Protein AF-A0A383BYX3-F1 (afdb_monomer_lite)

Organism: NCBI:txid408172

Secondary structure (DSSP, 8-state):
-------HHHHHHHHHHT-TTS-HHHHHHHHHHHTT--EE-TT-IIIIIHHHHHSTT-PPPEE----TT-----HHHHHHGGG---------HHHHHHHHHHHHHHHTSPPPPGGGSTT--SS-GGGS-GGGGGGGGGSHHHHTSS----SSPTT-HHHHHHHHHHHHHHHHHHHHHHHHHHHHHHHHHHHHHHHHHHHHHHHHH-HHHHHHHHHHHHHHTT----SSHHHHHHHHHHH----

Sequence (243 aa):
AAKGKTPFKDILRTEVDQLTDISETARNEFTHIIDKQPMAYNDVTAIFRSVEKKTPGNGGLFSIFVSDLCKGCGECVQVCGDHDALRMEQETPELNAELTTAQVFSRLLPDTNQKFLGLYNDDTPEASREAALRNHLMVRRNYEALVSGDGACAGCGEKSVLRAVASTTEAYMRPIYHKKAARLREKATELEKDGVAKLEALKGRNEDEYNWYRRGVAHVVMGLGGEDNEDTTARLESHGDIS

InterPro domains:
  IPR017896 4Fe-4S ferredoxin-type, iron-sulphur binding domain [PS51379] (60-91)
  IPR017900 4Fe-4S ferredoxin, iron-sulphur binding, conserved site [PS00198] (70-81)

pLDDT: mean 92.12, std 7.2, range [36.94, 97.94]

Radius of gyration: 28.5 Å; chains: 1; bounding box: 62×44×78 Å

Structure (mmCIF, N/CA/C/O backbone):
data_AF-A0A383BYX3-F1
#
_entry.id   AF-A0A383BYX3-F1
#
loop_
_atom_site.group_PDB
_atom_site.id
_atom_site.type_symbol
_atom_site.label_atom_id
_atom_site.label_alt_id
_atom_site.label_comp_id
_atom_site.label_asym_id
_atom_site.label_entity_id
_atom_site.label_seq_id
_atom_site.pdbx_PDB_ins_code
_atom_site.Cartn_x
_atom_site.Cartn_y
_atom_site.Cartn_z
_atom_site.occupancy
_atom_site.B_iso_or_equiv
_atom_site.auth_seq_id
_atom_site.auth_comp_id
_atom_site.auth_asym_id
_atom_site.auth_atom_id
_atom_site.pdbx_PDB_model_num
ATOM 1 N N . ALA A 1 1 ? -15.202 -24.548 25.727 1.00 36.94 1 ALA A N 1
ATOM 2 C CA . ALA A 1 1 ? -14.653 -23.667 26.775 1.00 36.94 1 ALA A CA 1
ATOM 3 C C . ALA A 1 1 ? -14.705 -22.235 26.269 1.00 36.94 1 ALA A C 1
ATOM 5 O O . ALA A 1 1 ? -14.047 -21.937 25.276 1.00 36.94 1 ALA A O 1
ATOM 6 N N . ALA A 1 2 ? -15.529 -21.387 26.884 1.00 38.69 2 ALA A N 1
ATOM 7 C CA . ALA A 1 2 ? -15.517 -19.950 26.640 1.00 38.69 2 ALA A CA 1
ATOM 8 C C . ALA A 1 2 ? -14.177 -19.401 27.155 1.00 38.69 2 ALA A C 1
ATOM 10 O O . ALA A 1 2 ? -14.034 -19.100 28.334 1.00 38.69 2 ALA A O 1
ATOM 11 N N . LYS A 1 3 ? -13.148 -19.399 26.299 1.00 54.38 3 LYS A N 1
ATOM 12 C CA . LYS A 1 3 ? -11.878 -18.734 26.599 1.00 54.38 3 LYS A CA 1
ATOM 13 C C . LYS A 1 3 ? -12.197 -17.244 26.717 1.00 54.38 3 LYS A C 1
ATOM 15 O O . LYS A 1 3 ? -12.773 -16.693 25.781 1.00 54.38 3 LYS A O 1
ATOM 20 N N . GLY A 1 4 ? -11.912 -16.641 27.871 1.00 58.62 4 GLY A N 1
ATOM 21 C CA . GLY A 1 4 ? -12.179 -15.225 28.121 1.00 58.62 4 GLY A CA 1
ATOM 22 C C . GLY A 1 4 ? -11.648 -14.367 26.972 1.00 58.62 4 GLY A C 1
ATOM 23 O O . GLY A 1 4 ? -10.534 -14.586 26.497 1.00 58.62 4 GLY A O 1
ATOM 24 N N . LYS A 1 5 ? -12.473 -13.437 26.481 1.00 75.69 5 LYS A N 1
ATOM 25 C CA . LYS A 1 5 ? -12.098 -12.493 25.423 1.00 75.69 5 LYS A CA 1
ATOM 26 C C . LYS A 1 5 ? -11.217 -11.386 26.019 1.00 75.69 5 LYS A C 1
ATOM 28 O O . LYS A 1 5 ? -11.654 -10.245 26.097 1.00 75.69 5 LYS A O 1
ATOM 33 N N . THR A 1 6 ? -10.016 -11.721 26.490 1.00 89.44 6 THR A N 1
ATOM 34 C CA . THR A 1 6 ? -9.072 -10.716 26.999 1.00 89.44 6 THR A CA 1
ATOM 35 C C . THR A 1 6 ? -8.714 -9.748 25.866 1.00 89.44 6 THR A C 1
ATOM 37 O O . THR A 1 6 ? -8.324 -10.205 24.792 1.00 89.44 6 THR A O 1
ATOM 40 N N . PRO A 1 7 ? -8.864 -8.428 26.036 1.00 91.31 7 PRO A N 1
ATOM 41 C CA . PRO A 1 7 ? -8.386 -7.457 25.058 1.00 91.31 7 PRO A CA 1
ATOM 42 C C . PRO A 1 7 ? -6.883 -7.611 24.794 1.00 91.31 7 PRO A C 1
ATOM 44 O O . PRO A 1 7 ? -6.098 -7.809 25.719 1.00 91.31 7 PRO A O 1
ATOM 47 N N . PHE A 1 8 ? -6.455 -7.479 23.534 1.00 92.38 8 PHE A N 1
ATOM 48 C CA . PHE A 1 8 ? -5.037 -7.637 23.183 1.00 92.38 8 PHE A CA 1
ATOM 49 C C . PHE A 1 8 ? -4.134 -6.635 23.918 1.00 92.38 8 PHE A C 1
ATOM 51 O O . PHE A 1 8 ? -3.026 -6.983 24.311 1.00 92.38 8 PHE A O 1
ATOM 58 N N . LYS A 1 9 ? -4.626 -5.415 24.167 1.00 93.75 9 LYS A N 1
ATOM 59 C CA . LYS A 1 9 ? -3.900 -4.390 24.928 1.00 93.75 9 LYS A CA 1
ATOM 60 C C . LYS A 1 9 ? -3.507 -4.838 26.342 1.00 93.75 9 LYS A C 1
ATOM 62 O O . LYS A 1 9 ? -2.426 -4.487 26.797 1.00 93.75 9 LYS A O 1
ATOM 67 N N . ASP A 1 10 ? -4.328 -5.660 26.997 1.00 94.19 10 ASP A N 1
ATOM 68 C CA . ASP A 1 10 ? -4.059 -6.143 28.357 1.00 94.19 10 ASP A CA 1
ATOM 69 C C . ASP A 1 10 ? -3.010 -7.264 28.346 1.00 94.19 10 ASP A C 1
ATOM 71 O O . ASP A 1 10 ? -2.145 -7.334 29.222 1.00 94.19 10 ASP A O 1
ATOM 75 N N . ILE A 1 11 ? -3.044 -8.104 27.304 1.00 93.62 11 ILE A N 1
ATOM 76 C CA . ILE A 1 11 ? -1.998 -9.100 27.041 1.00 93.62 11 ILE A CA 1
ATOM 77 C C . ILE A 1 11 ? -0.672 -8.374 26.802 1.00 93.62 11 ILE A C 1
ATOM 79 O O . ILE A 1 11 ? 0.317 -8.663 27.466 1.00 93.62 11 ILE A O 1
ATOM 83 N N . LEU A 1 12 ? -0.665 -7.379 25.908 1.00 94.69 12 LEU A N 1
ATOM 84 C CA . LEU A 1 12 ? 0.538 -6.624 25.574 1.00 94.69 12 LEU A CA 1
ATOM 85 C C . LEU A 1 12 ? 1.105 -5.876 26.785 1.00 94.69 12 LEU A C 1
ATOM 87 O O . LEU A 1 12 ? 2.314 -5.897 26.976 1.00 94.69 12 LEU A O 1
ATOM 91 N N . ARG A 1 13 ? 0.258 -5.256 27.616 1.00 95.88 13 ARG A N 1
ATOM 92 C CA . ARG A 1 13 ? 0.695 -4.584 28.850 1.00 95.88 13 ARG A CA 1
ATOM 93 C C . ARG A 1 13 ? 1.439 -5.548 29.776 1.00 95.88 13 ARG A C 1
ATOM 95 O O . ARG A 1 13 ? 2.536 -5.227 30.212 1.00 95.88 13 ARG A O 1
ATOM 102 N N . THR A 1 14 ? 0.898 -6.751 29.977 1.00 95.81 14 THR A N 1
ATOM 103 C CA . THR A 1 14 ? 1.530 -7.793 30.808 1.00 95.81 14 THR A CA 1
ATOM 104 C C . THR A 1 14 ? 2.922 -8.185 30.302 1.00 95.81 14 THR A C 1
ATOM 106 O O . THR A 1 14 ? 3.826 -8.417 31.102 1.00 95.81 14 THR A O 1
ATOM 109 N N . GLU A 1 15 ? 3.111 -8.267 28.984 1.00 95.94 15 GLU A N 1
ATOM 110 C CA . GLU A 1 15 ? 4.417 -8.573 28.383 1.00 95.94 15 GLU A CA 1
ATOM 111 C C . GLU A 1 15 ? 5.376 -7.378 28.456 1.00 95.94 15 GLU A C 1
ATOM 113 O O . GLU A 1 15 ? 6.557 -7.536 28.757 1.00 95.94 15 GLU A O 1
ATOM 118 N N . VAL A 1 16 ? 4.874 -6.163 28.221 1.00 96.62 16 VAL A N 1
ATOM 119 C CA . VAL A 1 16 ? 5.670 -4.932 28.290 1.00 96.62 16 VAL A CA 1
ATOM 120 C C . VAL A 1 16 ? 6.191 -4.703 29.706 1.00 96.62 16 VAL A C 1
ATOM 122 O O . VAL A 1 16 ? 7.365 -4.376 29.858 1.00 96.62 16 VAL A O 1
ATOM 125 N N . ASP A 1 17 ? 5.378 -4.932 30.736 1.00 95.88 17 ASP A N 1
ATOM 126 C CA . ASP A 1 17 ? 5.765 -4.748 32.142 1.00 95.88 17 ASP A CA 1
ATOM 127 C C . ASP A 1 17 ? 6.935 -5.645 32.576 1.00 95.88 17 ASP A C 1
ATOM 129 O O . ASP A 1 17 ? 7.672 -5.299 33.499 1.00 95.88 17 ASP A O 1
ATOM 133 N N . GLN A 1 18 ? 7.162 -6.763 31.878 1.00 96.75 18 GLN A N 1
ATOM 134 C CA . GLN A 1 18 ? 8.301 -7.654 32.119 1.00 96.75 18 GLN A CA 1
ATOM 135 C C . GLN A 1 18 ? 9.624 -7.106 31.553 1.00 96.75 18 GLN A C 1
ATOM 137 O O . GLN A 1 18 ? 10.692 -7.610 31.903 1.00 96.75 18 GLN A O 1
ATOM 142 N N . LEU A 1 19 ? 9.592 -6.072 30.703 1.00 96.62 19 LEU A N 1
ATOM 143 C CA . LEU A 1 19 ? 10.780 -5.458 30.100 1.00 96.62 19 LEU A CA 1
ATOM 144 C C . LEU A 1 19 ? 11.457 -4.495 31.088 1.00 96.62 19 LEU A C 1
ATOM 146 O O . LEU A 1 19 ? 11.370 -3.270 30.955 1.00 96.62 19 LEU A O 1
ATOM 150 N N . THR A 1 20 ? 12.137 -5.053 32.092 1.00 94.75 20 THR A N 1
ATOM 151 C CA . THR A 1 20 ? 12.784 -4.297 33.180 1.00 94.75 20 THR A CA 1
ATOM 152 C C . THR A 1 20 ? 13.950 -3.419 32.727 1.00 94.75 20 THR A C 1
ATOM 154 O O . THR A 1 20 ? 14.281 -2.460 33.417 1.00 94.75 20 THR A O 1
ATOM 157 N N . ASP A 1 21 ? 14.538 -3.707 31.564 1.00 97.19 21 ASP A N 1
ATOM 158 C CA . ASP A 1 21 ? 15.643 -2.927 30.985 1.00 97.19 21 ASP A CA 1
ATOM 159 C C . ASP A 1 21 ? 15.178 -1.605 30.342 1.00 97.19 21 ASP A C 1
ATOM 161 O O . ASP A 1 21 ? 15.993 -0.753 29.988 1.00 97.19 21 ASP A O 1
ATOM 165 N N . ILE A 1 22 ? 13.864 -1.416 30.187 1.00 96.69 22 ILE A N 1
ATOM 166 C CA . ILE A 1 22 ? 13.242 -0.185 29.686 1.00 96.69 22 ILE A CA 1
ATOM 167 C C . ILE A 1 22 ? 12.735 0.628 30.885 1.00 96.69 22 ILE A C 1
ATOM 169 O O . ILE A 1 22 ? 12.299 0.066 31.889 1.00 96.69 22 ILE A O 1
ATOM 173 N N . SER A 1 23 ? 12.775 1.961 30.817 1.00 97.50 23 SER A N 1
ATOM 174 C CA . SER A 1 23 ? 12.236 2.789 31.902 1.00 97.50 23 SER A CA 1
ATOM 175 C C . SER A 1 23 ? 10.721 2.612 32.042 1.00 97.50 23 SER A C 1
ATOM 177 O O . SER A 1 23 ? 9.999 2.436 31.059 1.00 97.50 23 SER A O 1
ATOM 179 N N . GLU A 1 24 ? 10.220 2.700 33.274 1.00 97.00 24 GLU A N 1
ATOM 180 C CA . GLU A 1 24 ? 8.780 2.631 33.547 1.00 97.00 24 GLU A CA 1
ATOM 181 C C . GLU A 1 24 ? 8.006 3.715 32.787 1.00 97.00 24 GLU A C 1
ATOM 183 O O . GLU A 1 24 ? 6.974 3.429 32.185 1.00 97.00 24 GLU A O 1
ATOM 188 N N . THR A 1 25 ? 8.553 4.931 32.716 1.00 97.62 25 THR A N 1
ATOM 189 C CA . THR A 1 25 ? 7.978 6.031 31.934 1.00 97.62 25 THR A CA 1
ATOM 190 C C . THR A 1 25 ? 7.776 5.647 30.468 1.00 97.62 25 THR A C 1
ATOM 192 O O . THR A 1 25 ? 6.672 5.804 29.957 1.00 97.62 25 THR A O 1
ATOM 195 N N . ALA A 1 26 ? 8.790 5.082 29.803 1.00 97.19 26 ALA A N 1
ATOM 196 C CA . ALA A 1 26 ? 8.686 4.711 28.390 1.00 97.19 26 ALA A CA 1
ATOM 197 C C . ALA A 1 26 ? 7.674 3.575 28.159 1.00 97.19 26 ALA A C 1
ATOM 199 O O . ALA A 1 26 ? 6.918 3.601 27.186 1.00 97.19 26 ALA A O 1
ATOM 200 N N . ARG A 1 27 ? 7.610 2.592 29.070 1.00 97.38 27 ARG A N 1
ATOM 201 C CA . ARG A 1 27 ? 6.586 1.533 29.024 1.00 97.38 27 ARG A CA 1
ATOM 202 C C . ARG A 1 27 ? 5.171 2.099 29.176 1.00 97.38 27 ARG A C 1
ATOM 204 O O . ARG A 1 27 ? 4.263 1.703 28.440 1.00 97.38 27 ARG A O 1
ATOM 211 N N . ASN A 1 28 ? 4.989 3.049 30.089 1.00 96.62 28 ASN A N 1
ATOM 212 C CA . ASN A 1 28 ? 3.706 3.706 30.327 1.00 96.62 28 ASN A CA 1
ATOM 213 C C . ASN A 1 28 ? 3.279 4.565 29.128 1.00 96.62 28 ASN A C 1
ATOM 215 O O . ASN A 1 28 ? 2.131 4.489 28.696 1.00 96.62 28 ASN A O 1
ATOM 219 N N . GLU A 1 29 ? 4.199 5.324 28.532 1.00 95.69 29 GLU A N 1
ATOM 220 C CA . GLU A 1 29 ? 3.940 6.097 27.310 1.00 95.69 29 GLU A CA 1
ATOM 221 C C . GLU A 1 29 ? 3.540 5.191 26.138 1.00 95.69 29 GLU A C 1
ATOM 223 O O . GLU A 1 29 ? 2.551 5.457 25.451 1.00 95.69 29 GLU A O 1
ATOM 228 N N . PHE A 1 30 ? 4.258 4.082 25.939 1.00 95.25 30 PHE A N 1
ATOM 229 C CA . PHE A 1 30 ? 3.931 3.107 24.901 1.00 95.25 30 PHE A CA 1
ATOM 230 C C . PHE A 1 30 ? 2.539 2.502 25.111 1.00 95.25 30 PHE A C 1
ATOM 232 O O . PHE A 1 30 ? 1.706 2.525 24.204 1.00 95.25 30 PHE A O 1
ATOM 239 N N . THR A 1 31 ? 2.252 1.995 26.312 1.00 96.12 31 THR A N 1
ATOM 240 C CA . THR A 1 31 ? 0.952 1.373 26.603 1.00 96.12 31 THR A CA 1
ATOM 241 C C . THR A 1 31 ? -0.204 2.374 26.537 1.00 96.12 31 THR A C 1
ATOM 243 O O . THR A 1 31 ? -1.289 1.999 26.095 1.00 96.12 31 THR A O 1
ATOM 246 N N . HIS A 1 32 ? 0.030 3.653 26.845 1.00 95.44 32 HIS A N 1
ATOM 247 C CA . HIS A 1 32 ? -0.957 4.718 26.653 1.00 95.44 32 HIS A CA 1
ATOM 248 C C . HIS A 1 32 ? -1.323 4.936 25.173 1.00 95.44 32 HIS A C 1
ATOM 250 O O . HIS A 1 32 ? -2.482 5.197 24.848 1.00 95.44 32 HIS A O 1
ATOM 256 N N . ILE A 1 33 ? -0.366 4.800 24.247 1.00 94.94 33 ILE A N 1
ATOM 257 C CA . ILE A 1 33 ? -0.651 4.844 22.801 1.00 94.94 33 ILE A CA 1
ATOM 258 C C . ILE A 1 33 ? -1.428 3.595 22.367 1.00 94.94 33 ILE A C 1
ATOM 260 O O . ILE A 1 33 ? -2.358 3.697 21.562 1.00 94.94 33 ILE A O 1
ATOM 264 N N . ILE A 1 34 ? -1.066 2.427 22.905 1.00 95.50 34 ILE A N 1
ATOM 265 C CA . ILE A 1 34 ? -1.737 1.147 22.635 1.00 95.50 34 ILE A CA 1
ATOM 266 C C . ILE A 1 34 ? -3.204 1.171 23.072 1.00 95.50 34 ILE A C 1
ATOM 268 O O . ILE A 1 34 ? -4.050 0.627 22.362 1.00 95.50 34 ILE A O 1
ATOM 272 N N . ASP A 1 35 ? -3.527 1.826 24.189 1.00 94.88 35 ASP A N 1
ATOM 273 C CA . ASP A 1 35 ? -4.904 1.947 24.683 1.00 94.88 35 ASP A CA 1
ATOM 274 C C . ASP A 1 35 ? -5.854 2.616 23.680 1.00 94.88 35 ASP A C 1
ATOM 276 O O . ASP A 1 35 ? -7.054 2.339 23.707 1.00 94.88 35 ASP A O 1
ATOM 280 N N . LYS A 1 36 ? -5.315 3.447 22.779 1.00 94.81 36 LYS A N 1
ATOM 281 C CA . LYS A 1 36 ? -6.066 4.175 21.746 1.00 94.81 36 LYS A CA 1
ATOM 282 C C . LYS A 1 36 ? -6.244 3.382 20.447 1.00 94.81 36 LYS A C 1
ATOM 284 O O . LYS A 1 36 ? -6.929 3.845 19.541 1.00 94.81 36 LYS A O 1
ATOM 289 N N . GLN A 1 37 ? -5.622 2.208 20.308 1.00 95.12 37 GLN A N 1
ATOM 290 C CA . GLN A 1 37 ? -5.658 1.451 19.055 1.00 95.12 37 GLN A CA 1
ATOM 291 C C . GLN A 1 37 ? -6.893 0.531 18.982 1.00 95.12 37 GLN A C 1
ATOM 293 O O . GLN A 1 37 ? -7.088 -0.301 19.874 1.00 95.12 37 GLN A O 1
ATOM 298 N N . PRO A 1 38 ? -7.690 0.578 17.895 1.00 93.31 38 PRO A N 1
ATOM 299 C CA . PRO A 1 38 ? -8.886 -0.250 17.729 1.00 93.31 38 PRO A CA 1
ATOM 300 C C . PRO A 1 38 ? -8.533 -1.673 17.258 1.00 93.31 38 PRO A C 1
ATOM 302 O O . PRO A 1 38 ? -8.868 -2.078 16.147 1.00 93.31 38 PRO A O 1
ATOM 305 N N . MET A 1 39 ? -7.812 -2.435 18.088 1.00 93.00 39 MET A N 1
ATOM 306 C CA . MET A 1 39 ? -7.288 -3.760 17.733 1.00 93.00 39 MET A CA 1
ATOM 307 C C . MET A 1 39 ? -8.268 -4.891 18.062 1.00 93.00 39 MET A C 1
ATOM 309 O O . MET A 1 39 ? -8.624 -5.121 19.219 1.00 93.00 39 MET A O 1
ATOM 313 N N . ALA A 1 40 ? -8.620 -5.676 17.048 1.00 91.81 40 ALA A N 1
ATOM 314 C CA . ALA A 1 40 ? -9.450 -6.867 17.153 1.00 91.81 40 ALA A CA 1
ATOM 315 C C . ALA A 1 40 ? -8.689 -8.122 16.699 1.00 91.81 40 ALA A C 1
ATOM 317 O O . ALA A 1 40 ? -7.963 -8.117 15.708 1.00 91.81 40 ALA A O 1
ATOM 318 N N . TYR A 1 41 ? -8.890 -9.233 17.410 1.00 91.38 41 TYR A N 1
ATOM 319 C CA . TYR A 1 41 ? -8.308 -10.534 17.047 1.00 91.38 41 TYR A CA 1
ATOM 320 C C . TYR A 1 41 ? -9.283 -11.707 17.259 1.00 91.38 41 TYR A C 1
ATOM 322 O O . TYR A 1 41 ? -9.293 -12.674 16.500 1.00 91.38 41 TYR A O 1
ATOM 330 N N . ASN A 1 42 ? -10.173 -11.611 18.251 1.00 84.00 42 ASN A N 1
ATOM 331 C CA . ASN A 1 42 ? -11.082 -12.702 18.618 1.00 84.00 42 ASN A CA 1
ATOM 332 C C . ASN A 1 42 ? -12.114 -13.052 17.532 1.00 84.00 42 ASN A C 1
ATOM 334 O O . ASN A 1 42 ? -12.396 -14.238 17.313 1.00 84.00 42 ASN A O 1
ATOM 338 N N . ASP A 1 43 ? -12.647 -12.038 16.846 1.00 84.00 43 ASP A N 1
ATOM 339 C CA . ASP A 1 43 ? -13.749 -12.170 15.884 1.00 84.00 43 ASP A CA 1
ATOM 340 C C . ASP A 1 43 ? -13.285 -11.999 14.417 1.00 84.00 43 ASP A C 1
ATOM 342 O O . ASP A 1 43 ? -14.089 -11.829 13.507 1.00 84.00 43 ASP A O 1
ATOM 346 N N . VAL A 1 44 ? -11.976 -12.148 14.159 1.00 88.50 44 VAL A N 1
ATOM 347 C CA . VAL A 1 44 ? -11.377 -12.090 12.811 1.00 88.50 44 VAL A CA 1
ATOM 348 C C . VAL A 1 44 ? -10.777 -13.430 12.395 1.00 88.50 44 VAL A C 1
ATOM 350 O O . VAL A 1 44 ? -9.583 -13.705 12.521 1.00 88.50 44 VAL A O 1
ATOM 353 N N . THR A 1 45 ? -11.637 -14.309 11.878 1.00 90.19 45 THR A N 1
ATOM 354 C CA . THR A 1 45 ? -11.287 -15.717 11.626 1.00 90.19 45 THR A CA 1
ATOM 355 C C . THR A 1 45 ? -10.117 -15.892 10.655 1.00 90.19 45 THR A C 1
ATOM 357 O O . THR A 1 45 ? -9.194 -16.648 10.952 1.00 90.19 45 THR A O 1
ATOM 360 N N . ALA A 1 46 ? -10.125 -15.183 9.523 1.00 89.38 46 ALA A N 1
ATOM 361 C CA . ALA A 1 46 ? -9.092 -15.316 8.493 1.00 89.38 46 ALA A CA 1
ATOM 362 C C . ALA A 1 46 ? -7.737 -14.703 8.891 1.00 89.38 46 ALA A C 1
ATOM 364 O O . ALA A 1 46 ? -6.712 -15.120 8.363 1.00 89.38 46 ALA A O 1
ATOM 365 N N . ILE A 1 47 ? -7.737 -13.742 9.819 1.00 93.06 47 ILE A N 1
ATOM 366 C CA . ILE A 1 47 ? -6.541 -12.998 10.231 1.00 93.06 47 ILE A CA 1
ATOM 367 C C . ILE A 1 47 ? -5.894 -13.648 11.456 1.00 93.06 47 ILE A C 1
ATOM 369 O O . ILE A 1 47 ? -4.689 -13.880 11.468 1.00 93.06 47 ILE A O 1
ATOM 373 N N . PHE A 1 48 ? -6.691 -14.002 12.468 1.00 94.06 48 PHE A N 1
ATOM 374 C CA . PHE A 1 48 ? -6.192 -14.596 13.706 1.00 94.06 48 PHE A CA 1
ATOM 375 C C . PHE A 1 48 ? -6.582 -16.070 13.832 1.00 94.06 48 PHE A C 1
ATOM 377 O O . PHE A 1 48 ? -5.736 -16.946 13.694 1.00 94.06 48 PHE A O 1
ATOM 384 N N . ARG A 1 49 ? -7.869 -16.377 14.061 1.00 90.06 49 ARG A N 1
ATOM 385 C CA . ARG A 1 49 ? -8.315 -17.694 14.568 1.00 90.06 49 ARG A CA 1
ATOM 386 C C . ARG A 1 49 ? -7.859 -18.880 13.712 1.00 90.06 49 ARG A C 1
ATOM 388 O O . ARG A 1 49 ? -7.404 -19.886 14.251 1.00 90.06 49 ARG A O 1
ATOM 395 N N . SER A 1 50 ? -8.012 -18.798 12.392 1.00 90.56 50 SER A N 1
ATOM 396 C CA . SER A 1 50 ? -7.628 -19.877 11.477 1.00 90.56 50 SER A CA 1
ATOM 397 C C . SER A 1 50 ? -6.119 -19.986 11.296 1.00 90.56 50 SER A C 1
ATOM 399 O O . SER A 1 50 ? -5.628 -21.098 11.110 1.00 90.56 50 SER A O 1
ATOM 401 N N . VAL A 1 51 ? -5.402 -18.862 11.342 1.00 91.88 51 VAL A N 1
ATOM 402 C CA . VAL A 1 51 ? -3.941 -18.824 11.206 1.00 91.88 51 VAL A CA 1
ATOM 403 C C . VAL A 1 51 ? -3.301 -19.383 12.470 1.00 91.88 51 VAL A C 1
ATOM 405 O O . VAL A 1 51 ? -2.568 -20.361 12.392 1.00 91.88 51 VAL A O 1
ATOM 408 N N . GLU A 1 52 ? -3.692 -18.862 13.630 1.00 91.69 52 GLU A N 1
ATOM 409 C CA . GLU A 1 52 ? -3.189 -19.257 14.945 1.00 91.69 52 GLU A CA 1
ATOM 410 C C . GLU A 1 52 ? -3.454 -20.738 15.252 1.00 91.69 52 GLU A C 1
ATOM 412 O O . GLU A 1 52 ? -2.606 -21.434 15.801 1.00 91.69 52 GLU A O 1
ATOM 417 N N . LYS A 1 53 ? -4.615 -21.268 14.836 1.00 91.50 53 LYS A N 1
ATOM 418 C CA . LYS A 1 53 ? -4.931 -22.698 14.985 1.00 91.50 53 LYS A CA 1
ATOM 419 C C . LYS A 1 53 ? -4.012 -23.599 14.152 1.00 91.50 53 LYS A C 1
ATOM 421 O O . LYS A 1 53 ? -3.761 -24.730 14.557 1.00 91.50 53 LYS A O 1
ATOM 426 N N . LYS A 1 54 ? -3.587 -23.149 12.967 1.00 92.50 54 LYS A N 1
ATOM 427 C CA . LYS A 1 54 ? -2.714 -23.923 12.068 1.00 92.50 54 LYS A CA 1
ATOM 428 C C . LYS A 1 54 ? -1.247 -23.783 12.459 1.00 92.50 54 LYS A C 1
ATOM 430 O O . LYS A 1 54 ? -0.533 -24.779 12.487 1.00 92.50 54 LYS A O 1
ATOM 435 N N . THR A 1 55 ? -0.835 -22.560 12.768 1.00 93.88 55 THR A N 1
ATOM 436 C CA . THR A 1 55 ? 0.531 -22.200 13.124 1.00 93.88 55 THR A CA 1
ATOM 437 C C . THR A 1 55 ? 0.467 -21.229 14.304 1.00 93.88 55 THR A C 1
ATOM 439 O O . THR A 1 55 ? 0.221 -20.041 14.093 1.00 93.88 55 THR A O 1
ATOM 442 N N . PRO A 1 56 ? 0.653 -21.709 15.543 1.00 94.06 56 PRO A N 1
ATOM 443 C CA . PRO A 1 56 ? 0.670 -20.842 16.718 1.00 94.06 56 PRO A CA 1
ATOM 444 C C . PRO A 1 56 ? 1.711 -19.714 16.604 1.00 94.06 56 PRO A C 1
ATOM 446 O O . PRO A 1 56 ? 2.759 -19.886 15.974 1.00 94.06 56 PRO A O 1
ATOM 449 N N . GLY A 1 57 ? 1.410 -18.551 17.180 1.00 91.00 57 GLY A N 1
ATOM 450 C CA . GLY A 1 57 ? 2.237 -17.342 17.124 1.00 91.00 57 GLY A CA 1
ATOM 451 C C . GLY A 1 57 ? 2.228 -16.616 15.775 1.00 91.00 57 GLY A C 1
ATOM 452 O O . GLY A 1 57 ? 3.034 -15.714 15.562 1.00 91.00 57 GLY A O 1
ATOM 453 N N . ASN A 1 58 ? 1.358 -17.006 14.839 1.00 93.50 58 ASN A N 1
ATOM 454 C CA . ASN A 1 58 ? 1.291 -16.400 13.504 1.00 93.50 58 ASN A CA 1
ATOM 455 C C . ASN A 1 58 ? -0.007 -15.643 13.217 1.00 93.50 58 ASN A C 1
ATOM 457 O O . ASN A 1 58 ? -0.112 -15.060 12.131 1.00 93.50 58 ASN A O 1
ATOM 461 N N . GLY A 1 59 ? -0.970 -15.639 14.143 1.00 93.38 59 GLY A N 1
ATOM 462 C CA . GLY A 1 59 ? -2.178 -14.829 14.039 1.00 93.38 59 GLY A CA 1
ATOM 463 C C . GLY A 1 59 ? -1.877 -13.331 13.914 1.00 93.38 59 GLY A C 1
ATOM 464 O O . GLY A 1 59 ? -0.890 -12.827 14.444 1.00 93.38 59 GLY A O 1
ATOM 465 N N . GLY A 1 60 ? -2.728 -12.621 13.177 1.00 93.31 60 GLY A N 1
ATOM 466 C CA . GLY A 1 60 ? -2.655 -11.170 13.020 1.00 93.31 60 GLY A CA 1
ATOM 467 C C . GLY A 1 60 ? -3.673 -10.428 13.882 1.00 93.31 60 GLY A C 1
ATOM 468 O O . GLY A 1 60 ? -4.652 -11.004 14.356 1.00 93.31 60 GLY A O 1
ATOM 469 N N . LEU A 1 61 ? -3.462 -9.124 14.021 1.00 94.00 61 LEU A N 1
ATOM 470 C CA . LEU A 1 61 ? -4.466 -8.190 14.522 1.00 94.00 61 LEU A CA 1
ATOM 471 C C . LEU A 1 61 ? -5.170 -7.528 13.339 1.00 94.00 61 LEU A C 1
ATOM 473 O O . LEU A 1 61 ? -4.599 -7.386 12.257 1.00 94.00 61 LEU A O 1
ATOM 477 N N . PHE A 1 62 ? -6.412 -7.123 13.554 1.00 93.31 62 PHE A N 1
ATOM 478 C CA . PHE A 1 62 ? -7.211 -6.385 12.592 1.00 93.31 62 PHE A CA 1
ATOM 479 C C . PHE A 1 62 ? -7.692 -5.090 13.232 1.00 93.31 62 PHE A C 1
ATOM 481 O O . PHE A 1 62 ? -8.172 -5.109 14.362 1.00 93.31 62 PHE A O 1
ATOM 488 N N . SER A 1 63 ? -7.596 -3.992 12.495 1.00 93.50 63 SER A N 1
ATOM 489 C CA . SER A 1 63 ? -8.001 -2.675 12.972 1.00 93.50 63 SER A CA 1
ATOM 490 C C . SER A 1 63 ? -8.724 -1.923 11.864 1.00 93.50 63 SER A C 1
ATOM 492 O O . SER A 1 63 ? -8.357 -2.032 10.693 1.00 93.50 63 SER A O 1
ATOM 494 N N . ILE A 1 64 ? -9.733 -1.141 12.242 1.00 92.94 64 ILE A N 1
ATOM 495 C CA . ILE A 1 64 ? -10.401 -0.173 11.368 1.00 92.94 64 ILE A CA 1
ATOM 496 C C . ILE A 1 64 ? -10.134 1.206 11.957 1.00 92.94 64 ILE A C 1
ATOM 498 O O . ILE A 1 64 ? -10.434 1.447 13.122 1.00 92.94 64 ILE A O 1
ATOM 502 N N . PHE A 1 65 ? -9.570 2.101 11.151 1.00 93.00 65 PHE A N 1
ATOM 503 C CA . PHE A 1 65 ? -9.259 3.468 11.557 1.00 93.00 65 PHE A CA 1
ATOM 504 C C . PHE A 1 65 ? -10.202 4.442 10.857 1.00 93.00 65 PHE A C 1
ATOM 506 O O . PHE A 1 65 ? -10.482 4.297 9.665 1.00 93.00 65 PHE A O 1
ATOM 513 N N . VAL A 1 66 ? -10.666 5.448 11.593 1.00 92.50 66 VAL A N 1
ATOM 514 C CA . VAL A 1 66 ? -11.472 6.549 11.057 1.00 92.50 66 VAL A CA 1
ATOM 515 C C . VAL A 1 66 ? -10.583 7.785 10.977 1.00 92.50 66 VAL A C 1
ATOM 517 O O . VAL A 1 66 ? -9.895 8.112 11.938 1.00 92.50 66 VAL A O 1
ATOM 520 N N . SER A 1 67 ? -10.566 8.441 9.816 1.00 89.62 67 SER A N 1
ATOM 521 C CA . SER A 1 67 ? -9.812 9.685 9.618 1.00 89.62 67 SER A CA 1
ATOM 522 C C . SER A 1 67 ? -10.574 10.872 10.196 1.00 89.62 67 SER A C 1
ATOM 524 O O . SER A 1 67 ? -11.798 10.930 10.094 1.00 89.62 67 SER A O 1
ATOM 526 N N . ASP A 1 68 ? -9.827 11.867 10.651 1.00 89.12 68 ASP A N 1
ATOM 527 C CA . ASP A 1 68 ? -10.266 13.250 10.893 1.00 89.12 68 ASP A CA 1
ATOM 528 C C . ASP A 1 68 ? -10.914 13.938 9.670 1.00 89.12 68 ASP A C 1
ATOM 530 O O . ASP A 1 68 ? -11.645 14.909 9.811 1.00 89.12 68 ASP A O 1
ATOM 534 N N . LEU A 1 69 ? -10.705 13.414 8.458 1.00 89.94 69 LEU A N 1
ATOM 535 C CA . LEU A 1 69 ? -11.358 13.864 7.221 1.00 89.94 69 LEU A CA 1
ATOM 536 C C . LEU A 1 69 ? -12.791 13.316 7.046 1.00 89.94 69 LEU A C 1
ATOM 538 O O . LEU A 1 69 ? -13.383 13.453 5.967 1.00 89.94 69 LEU A O 1
ATOM 542 N N . CYS A 1 70 ? -13.331 12.623 8.053 1.00 92.25 70 CYS A N 1
ATOM 543 C CA . CYS A 1 70 ? -14.694 12.105 8.042 1.00 92.25 70 CYS A CA 1
ATOM 544 C C . CYS A 1 70 ? -15.711 13.251 7.942 1.00 92.25 70 CYS A C 1
ATOM 546 O O . CYS A 1 70 ? -15.620 14.247 8.644 1.00 92.25 70 CYS A O 1
ATOM 548 N N . LYS A 1 71 ? -16.724 13.086 7.084 1.00 92.12 71 LYS A N 1
ATOM 549 C CA . LYS A 1 71 ? -17.807 14.072 6.900 1.00 92.12 71 LYS A CA 1
ATOM 550 C C . LYS A 1 71 ? -19.093 13.706 7.646 1.00 92.12 71 LYS A C 1
ATOM 552 O O . LYS A 1 71 ? -20.136 14.290 7.378 1.00 92.12 71 LYS A O 1
ATOM 557 N N . GLY A 1 72 ? -19.053 12.673 8.489 1.00 93.81 72 GLY A N 1
ATOM 558 C CA . GLY A 1 72 ? -20.210 12.226 9.269 1.00 93.81 72 GLY A CA 1
ATOM 559 C C . GLY A 1 72 ? -21.396 11.708 8.443 1.00 93.81 72 GLY A C 1
ATOM 560 O O . GLY A 1 72 ? -22.525 11.784 8.909 1.00 93.81 72 GLY A O 1
ATOM 561 N N . CYS A 1 73 ? -21.184 11.182 7.227 1.00 94.75 73 CYS A N 1
ATOM 562 C CA . CYS A 1 73 ? -22.295 10.734 6.370 1.00 94.75 73 CYS A CA 1
ATOM 563 C C . CYS A 1 73 ? -23.018 9.469 6.863 1.00 94.75 73 CYS A C 1
ATOM 565 O O . CYS A 1 73 ? -24.104 9.176 6.379 1.00 94.75 73 CYS A O 1
ATOM 567 N N . GLY A 1 74 ? -22.416 8.692 7.769 1.00 95.00 74 GLY A N 1
ATOM 568 C CA . GLY A 1 74 ? -23.022 7.485 8.343 1.00 95.00 74 GLY A CA 1
ATOM 569 C C . GLY A 1 74 ? -23.031 6.238 7.452 1.00 95.00 74 GLY A C 1
ATOM 570 O O . GLY A 1 74 ? -23.316 5.154 7.952 1.00 95.00 74 GLY A O 1
ATOM 571 N N . GLU A 1 75 ? -22.643 6.339 6.178 1.00 94.81 75 GLU A N 1
ATOM 572 C CA . GLU A 1 75 ? -22.698 5.211 5.233 1.00 94.81 75 GLU A CA 1
ATOM 573 C C . GLU A 1 75 ? -21.873 3.999 5.702 1.00 94.81 75 GLU A C 1
ATOM 575 O O . GLU A 1 75 ? -22.302 2.855 5.580 1.00 94.81 75 GLU A O 1
ATOM 580 N N . CYS A 1 76 ? -20.699 4.230 6.302 1.00 94.75 76 CYS A N 1
ATOM 581 C CA . CYS A 1 76 ? -19.864 3.150 6.834 1.00 94.75 76 CYS A CA 1
ATOM 582 C C . CYS A 1 76 ? -20.541 2.388 7.984 1.00 94.75 76 CYS A C 1
ATOM 584 O O . CYS A 1 76 ? -20.395 1.171 8.064 1.00 94.75 76 CYS A O 1
ATOM 586 N N . VAL A 1 77 ? -21.300 3.082 8.838 1.00 96.56 77 VAL A N 1
ATOM 587 C CA . VAL A 1 77 ? -22.073 2.485 9.938 1.00 96.56 77 VAL A CA 1
ATOM 588 C C . VAL A 1 77 ? -23.278 1.732 9.379 1.00 96.56 77 VAL A C 1
ATOM 590 O O . VAL A 1 77 ? -23.514 0.590 9.760 1.00 96.56 77 VAL A O 1
ATOM 593 N N . GLN A 1 78 ? -23.989 2.319 8.413 1.00 95.69 78 GLN A N 1
ATOM 594 C CA . GLN A 1 78 ? -25.123 1.670 7.753 1.00 95.69 78 GLN A CA 1
ATOM 595 C C . GLN A 1 78 ? -24.713 0.365 7.055 1.00 95.69 78 GLN A C 1
ATOM 597 O O . GLN A 1 78 ? -25.373 -0.656 7.229 1.00 95.69 78 GLN A O 1
ATOM 602 N N . VAL A 1 79 ? -23.611 0.373 6.297 1.00 94.44 79 VAL A N 1
ATOM 603 C CA . VAL A 1 79 ? -23.089 -0.822 5.608 1.00 94.44 79 VAL A CA 1
ATOM 604 C C . VAL A 1 79 ? -22.488 -1.832 6.589 1.00 94.44 79 VAL A C 1
ATOM 606 O O . VAL A 1 79 ? -22.498 -3.031 6.311 1.00 94.44 79 VAL A O 1
ATOM 609 N N . CYS A 1 80 ? -21.986 -1.380 7.744 1.00 94.62 80 CYS A N 1
ATOM 610 C CA . CYS A 1 80 ? -21.586 -2.275 8.829 1.00 94.62 80 CYS A CA 1
ATOM 611 C C . CYS A 1 80 ? -22.781 -3.108 9.327 1.00 94.62 80 CYS A C 1
ATOM 613 O O . CYS A 1 80 ? -22.610 -4.286 9.639 1.00 94.62 80 CYS A O 1
ATOM 615 N N . GLY A 1 81 ? -23.988 -2.533 9.330 1.00 93.44 81 GLY A N 1
ATOM 616 C CA . GLY A 1 81 ? -25.229 -3.241 9.634 1.00 93.44 81 GLY A CA 1
ATOM 617 C C . GLY A 1 81 ? -25.166 -3.971 10.977 1.00 93.44 81 GLY A C 1
ATOM 618 O O . GLY A 1 81 ? -24.672 -3.437 11.969 1.00 93.44 81 GLY A O 1
ATOM 619 N N . ASP A 1 82 ? -25.603 -5.230 10.991 1.00 93.19 82 ASP A N 1
ATOM 620 C CA . ASP A 1 82 ? -25.678 -6.054 12.206 1.00 93.19 82 ASP A CA 1
ATOM 621 C C . ASP A 1 82 ? -24.305 -6.491 12.756 1.00 93.19 82 ASP A C 1
ATOM 623 O O . ASP A 1 82 ? -24.234 -7.214 13.752 1.00 93.19 82 ASP A O 1
ATOM 627 N N . HIS A 1 83 ? -23.196 -6.091 12.120 1.00 89.38 83 HIS A N 1
ATOM 628 C CA . HIS A 1 83 ? -21.859 -6.358 12.648 1.00 89.38 83 HIS A CA 1
ATOM 629 C C . HIS A 1 83 ? -21.521 -5.503 13.878 1.00 89.38 83 HIS A C 1
ATOM 631 O O . HIS A 1 83 ? -20.635 -5.904 14.632 1.00 89.38 83 HIS A O 1
ATOM 637 N N . ASP A 1 84 ? -22.189 -4.354 14.066 1.00 89.06 84 ASP A N 1
ATOM 638 C CA . ASP A 1 84 ? -22.023 -3.436 15.213 1.00 89.06 84 ASP A CA 1
ATOM 639 C C . ASP A 1 84 ? -20.550 -3.086 15.525 1.00 89.06 84 ASP A C 1
ATOM 641 O O . ASP A 1 84 ? -20.151 -2.868 16.668 1.00 89.06 84 ASP A O 1
ATOM 645 N N . ALA A 1 85 ? -19.703 -3.059 14.489 1.00 90.44 85 ALA A N 1
ATOM 646 C CA . ALA A 1 85 ? -18.280 -2.741 14.616 1.00 90.44 85 ALA A CA 1
ATOM 647 C C . ALA A 1 85 ? -17.999 -1.234 14.509 1.00 90.44 85 ALA A C 1
ATOM 649 O O . ALA A 1 85 ? -16.915 -0.784 14.874 1.00 90.44 85 ALA A O 1
ATOM 650 N N . LEU A 1 86 ? -18.957 -0.463 13.988 1.00 94.62 86 LEU A N 1
ATOM 651 C CA . LEU A 1 86 ? -18.888 0.986 13.827 1.00 94.62 86 LEU A CA 1
ATOM 652 C C . LEU A 1 86 ? -20.181 1.607 14.352 1.00 94.62 86 LEU A C 1
ATOM 654 O O . LEU A 1 86 ? -21.263 1.084 14.095 1.00 94.62 86 LEU A O 1
ATOM 658 N N . ARG A 1 87 ? -20.070 2.743 15.044 1.00 94.88 87 ARG A N 1
ATOM 659 C CA . ARG A 1 87 ? -21.205 3.516 15.562 1.00 94.88 87 ARG A CA 1
ATOM 660 C C . ARG A 1 87 ? -21.012 4.994 15.263 1.00 94.88 87 ARG A C 1
ATOM 662 O O . ARG A 1 87 ? -19.883 5.474 15.200 1.00 94.88 87 ARG A O 1
ATOM 669 N N . MET A 1 88 ? -22.124 5.694 15.059 1.00 96.00 88 MET A N 1
ATOM 670 C CA . MET A 1 88 ? -22.113 7.149 14.973 1.00 96.00 88 MET A CA 1
ATOM 671 C C . MET A 1 88 ? -22.007 7.717 16.384 1.00 96.00 88 MET A C 1
ATOM 673 O O . MET A 1 88 ? -22.860 7.438 17.220 1.00 96.00 88 MET A O 1
ATOM 677 N N . GLU A 1 89 ? -20.980 8.523 16.614 1.00 94.62 89 GLU A N 1
ATOM 678 C CA . GLU A 1 89 ? -20.737 9.229 17.870 1.00 94.62 89 GLU A CA 1
ATOM 679 C C . GLU A 1 89 ? -20.626 10.728 17.593 1.00 94.62 89 GLU A C 1
ATOM 681 O O . GLU A 1 89 ? -20.319 11.148 16.471 1.00 94.62 89 GLU A O 1
ATOM 686 N N . GLN A 1 90 ? -20.891 11.545 18.611 1.00 94.94 90 GLN A N 1
ATOM 687 C CA . GLN A 1 90 ? -20.690 12.984 18.499 1.00 94.94 90 GLN A CA 1
ATOM 688 C C . GLN A 1 90 ? -19.196 13.284 18.360 1.00 94.94 90 GLN A C 1
ATOM 690 O O . GLN A 1 90 ? -18.385 12.836 19.167 1.00 94.94 90 GLN A O 1
ATOM 695 N N . GLU A 1 91 ? -18.835 14.085 17.359 1.00 93.25 91 GLU A N 1
ATOM 696 C CA . GLU A 1 91 ? -17.462 14.554 17.229 1.00 93.25 91 GLU A CA 1
ATOM 697 C C . GLU A 1 91 ? -17.128 15.549 18.347 1.00 93.25 91 GLU A C 1
ATOM 699 O O . GLU A 1 91 ? -17.822 16.551 18.548 1.00 93.25 91 GLU A O 1
ATOM 704 N N . THR A 1 92 ? -16.045 15.265 19.068 1.00 96.00 92 THR A N 1
ATOM 705 C CA . THR A 1 92 ? -15.451 16.143 20.079 1.00 96.00 92 THR A CA 1
ATOM 706 C C . THR A 1 92 ? -13.947 16.273 19.831 1.00 96.00 92 THR A C 1
ATOM 708 O O . THR A 1 92 ? -13.356 15.385 19.204 1.00 96.00 92 THR A O 1
ATOM 711 N N . PRO A 1 93 ? -13.293 17.344 20.321 1.00 95.56 93 PRO A N 1
ATOM 712 C CA . PRO A 1 93 ? -11.839 17.476 20.234 1.00 95.56 93 PRO A CA 1
ATOM 713 C C . PRO A 1 93 ? -11.090 16.266 20.809 1.00 95.56 93 PRO A C 1
ATOM 715 O O . PRO A 1 93 ? -10.084 15.835 20.250 1.00 95.56 93 PRO A O 1
ATOM 718 N N . GLU A 1 94 ? -11.602 15.685 21.894 1.00 95.31 94 GLU A N 1
ATOM 719 C CA . GLU A 1 94 ? -11.013 14.523 22.557 1.00 95.31 94 GLU A CA 1
ATOM 720 C C . GLU A 1 94 ? -11.103 13.271 21.676 1.00 95.31 94 GLU A C 1
ATOM 722 O O . GLU A 1 94 ? -10.088 12.612 21.446 1.00 95.31 94 GLU A O 1
ATOM 727 N N . LEU A 1 95 ? -12.284 12.982 21.114 1.00 94.12 95 LEU A N 1
ATOM 728 C CA . LEU A 1 95 ? -12.475 11.844 20.211 1.00 94.12 95 LEU A CA 1
ATOM 729 C C . LEU A 1 95 ? -11.628 11.997 18.941 1.00 94.12 95 LEU A C 1
ATOM 731 O O . LEU A 1 95 ? -10.986 11.046 18.494 1.00 94.12 95 LEU A O 1
ATOM 735 N N . ASN A 1 96 ? -11.581 13.205 18.376 1.00 93.75 96 ASN A N 1
ATOM 736 C CA . ASN A 1 96 ? -10.762 13.499 17.204 1.00 93.75 96 ASN A CA 1
ATOM 737 C C . ASN A 1 96 ? -9.263 13.272 17.495 1.00 93.75 96 ASN A C 1
ATOM 739 O O . ASN A 1 96 ? -8.563 12.646 16.693 1.00 93.75 96 ASN A O 1
ATOM 743 N N . ALA A 1 97 ? -8.776 13.686 18.671 1.00 93.88 97 ALA A N 1
ATOM 744 C CA . ALA A 1 97 ? -7.397 13.454 19.095 1.00 93.88 97 ALA A CA 1
ATOM 745 C C . ALA A 1 97 ? -7.075 11.959 19.281 1.00 93.88 97 ALA A C 1
ATOM 747 O O . ALA A 1 97 ? -5.983 11.511 18.910 1.00 93.88 97 ALA A O 1
ATOM 748 N N . GLU A 1 98 ? -8.007 11.167 19.821 1.00 94.19 98 GLU A N 1
ATOM 749 C CA . GLU A 1 98 ? -7.859 9.712 19.944 1.00 94.19 98 GLU A CA 1
ATOM 750 C C . GLU A 1 98 ? -7.765 9.030 18.574 1.00 94.19 98 GLU A C 1
ATOM 752 O O . GLU A 1 98 ? -6.799 8.304 18.316 1.00 94.19 98 GLU A O 1
ATOM 757 N N . LEU A 1 99 ? -8.708 9.319 17.671 1.00 94.88 99 LEU A N 1
ATOM 758 C CA . LEU A 1 99 ? -8.738 8.753 16.317 1.00 94.88 99 LEU A CA 1
ATOM 759 C C . LEU A 1 99 ? -7.499 9.143 15.506 1.00 94.88 99 LEU A C 1
ATOM 761 O O . LEU A 1 99 ? -6.882 8.289 14.864 1.00 94.88 99 LEU A O 1
ATOM 765 N N . THR A 1 100 ? -7.081 10.406 15.596 1.00 94.06 100 THR A N 1
ATOM 766 C CA . THR A 1 100 ? -5.861 10.898 14.944 1.00 94.06 100 THR A CA 1
ATOM 767 C C . THR A 1 100 ? -4.627 10.183 15.487 1.00 94.06 100 THR A C 1
ATOM 769 O O . THR A 1 100 ? -3.782 9.738 14.709 1.00 94.06 100 THR A O 1
ATOM 772 N N . THR A 1 101 ? -4.532 9.993 16.808 1.00 94.44 101 THR A N 1
ATOM 773 C CA . THR A 1 101 ? -3.425 9.236 17.418 1.00 94.44 101 THR A CA 1
ATOM 774 C C . THR A 1 101 ? -3.384 7.799 16.893 1.00 94.44 101 THR A C 1
ATOM 776 O O . THR A 1 101 ? -2.315 7.311 16.519 1.00 94.44 101 THR A O 1
ATOM 779 N N . ALA A 1 102 ? -4.535 7.125 16.813 1.00 94.56 102 ALA A N 1
ATOM 780 C CA . ALA A 1 102 ? -4.632 5.771 16.275 1.00 94.56 102 ALA A CA 1
ATOM 781 C C . ALA A 1 102 ? -4.203 5.701 14.800 1.00 94.56 102 ALA A C 1
ATOM 783 O O . ALA A 1 102 ? -3.396 4.854 14.409 1.00 94.56 102 ALA A O 1
ATOM 784 N N . GLN A 1 103 ? -4.678 6.640 13.981 1.00 92.12 103 GLN A N 1
ATOM 785 C CA . GLN A 1 103 ? -4.336 6.694 12.564 1.00 92.12 103 GLN A CA 1
ATOM 786 C C . GLN A 1 103 ? -2.840 6.970 12.351 1.00 92.12 103 GLN A C 1
ATOM 788 O O . GLN A 1 103 ? -2.196 6.286 11.555 1.00 92.12 103 GLN A O 1
ATOM 793 N N . VAL A 1 104 ? -2.254 7.931 13.069 1.00 92.94 104 VAL A N 1
ATOM 794 C CA . VAL A 1 104 ? -0.819 8.244 12.970 1.00 92.94 104 VAL A CA 1
ATOM 795 C C . VAL A 1 104 ? 0.031 7.060 13.424 1.00 92.94 104 VAL A C 1
ATOM 797 O O . VAL A 1 104 ? 0.995 6.720 12.740 1.00 92.94 104 VAL A O 1
ATOM 800 N N . PHE A 1 105 ? -0.350 6.377 14.507 1.00 93.44 105 PHE A N 1
ATOM 801 C CA . PHE A 1 105 ? 0.342 5.166 14.949 1.00 93.44 105 PHE A CA 1
ATOM 802 C C . PHE A 1 105 ? 0.346 4.082 13.865 1.00 93.44 105 PHE A C 1
ATOM 804 O O . PHE A 1 105 ? 1.385 3.477 13.608 1.00 93.44 105 PHE A O 1
ATOM 811 N N . SER A 1 106 ? -0.771 3.889 13.154 1.00 90.62 106 SER A N 1
ATOM 812 C CA . SER A 1 106 ? -0.840 2.905 12.063 1.00 90.62 106 SER A CA 1
ATOM 813 C C . SER A 1 106 ? 0.166 3.175 10.934 1.00 90.62 106 SER A C 1
ATOM 815 O O . SER A 1 106 ? 0.599 2.244 10.255 1.00 90.62 106 SER A O 1
ATOM 817 N N . ARG A 1 107 ? 0.611 4.429 10.755 1.00 89.94 107 ARG A N 1
ATOM 818 C CA . ARG A 1 107 ? 1.638 4.784 9.763 1.00 89.94 107 ARG A CA 1
ATOM 819 C C . ARG A 1 107 ? 3.025 4.259 10.127 1.00 89.94 107 ARG A C 1
ATOM 821 O O . ARG A 1 107 ? 3.821 4.022 9.222 1.00 89.94 107 ARG A O 1
ATOM 828 N N . LEU A 1 108 ? 3.286 4.039 11.416 1.00 93.56 108 LEU A N 1
ATOM 829 C CA . LEU A 1 108 ? 4.534 3.461 11.925 1.00 93.56 108 LEU A CA 1
ATOM 830 C C . LEU A 1 108 ? 4.600 1.941 11.728 1.00 93.56 108 LEU A C 1
ATOM 832 O O . LEU A 1 108 ? 5.671 1.349 11.848 1.00 93.56 108 LEU A O 1
ATOM 836 N N . LEU A 1 109 ? 3.463 1.303 11.441 1.00 91.75 109 LEU A N 1
ATOM 837 C CA . LEU A 1 109 ? 3.386 -0.132 11.213 1.00 91.75 109 LEU A CA 1
ATOM 838 C C . LEU A 1 109 ? 3.737 -0.477 9.754 1.00 91.75 109 LEU A C 1
ATOM 840 O O . LEU A 1 109 ? 3.496 0.325 8.841 1.00 91.75 109 LEU A O 1
ATOM 844 N N . PRO A 1 110 ? 4.307 -1.674 9.514 1.00 91.62 110 PRO A N 1
ATOM 845 C CA . PRO A 1 110 ? 4.537 -2.164 8.162 1.00 91.62 110 PRO A CA 1
ATOM 846 C C . PRO A 1 110 ? 3.212 -2.421 7.435 1.00 91.62 110 PRO A C 1
ATOM 848 O O . PRO A 1 110 ? 2.157 -2.574 8.053 1.00 91.62 110 PRO A O 1
ATOM 851 N N . ASP A 1 111 ? 3.281 -2.525 6.109 1.00 90.56 111 ASP A N 1
ATOM 852 C CA . ASP A 1 111 ? 2.130 -2.925 5.301 1.00 90.56 111 ASP A CA 1
ATOM 853 C C . ASP A 1 111 ? 1.654 -4.348 5.657 1.00 90.56 111 ASP A C 1
ATOM 855 O O . ASP A 1 111 ? 2.415 -5.195 6.140 1.00 90.56 111 ASP A O 1
ATOM 859 N N . THR A 1 112 ? 0.375 -4.623 5.384 1.00 93.50 112 THR A N 1
ATOM 860 C CA . THR A 1 112 ? -0.243 -5.932 5.619 1.00 93.50 112 THR A CA 1
ATOM 861 C C . THR A 1 112 ? 0.541 -7.045 4.930 1.00 93.50 112 THR A C 1
ATOM 863 O O . THR A 1 112 ? 0.690 -7.064 3.709 1.00 93.50 112 THR A O 1
ATOM 866 N N . ASN A 1 113 ? 1.004 -8.019 5.714 1.00 93.44 113 ASN A N 1
ATOM 867 C CA . ASN A 1 113 ? 1.748 -9.155 5.184 1.00 93.44 113 ASN A CA 1
ATOM 868 C C . ASN A 1 113 ? 0.877 -10.010 4.244 1.00 93.44 113 ASN A C 1
ATOM 870 O O . ASN A 1 113 ? -0.271 -10.330 4.561 1.00 93.44 113 ASN A O 1
ATOM 874 N N . GLN A 1 114 ? 1.476 -10.470 3.143 1.00 92.19 114 GLN A N 1
ATOM 875 C CA . GLN A 1 114 ? 0.878 -11.342 2.127 1.00 92.19 114 GLN A CA 1
ATOM 876 C C . GLN A 1 114 ? 0.113 -12.551 2.704 1.00 92.19 114 GLN A C 1
ATOM 878 O O . GLN A 1 114 ? -0.921 -12.945 2.163 1.00 92.19 114 GLN A O 1
ATOM 883 N N . LYS A 1 115 ? 0.551 -13.120 3.837 1.00 91.75 115 LYS A N 1
ATOM 884 C CA . LYS A 1 115 ? -0.133 -14.255 4.488 1.00 91.75 115 LYS A CA 1
ATOM 885 C C . LYS A 1 115 ? -1.561 -13.940 4.961 1.00 91.75 115 LYS A C 1
ATOM 887 O O . LYS A 1 115 ? -2.363 -14.857 5.118 1.00 91.75 115 LYS A O 1
ATOM 892 N N . PHE A 1 116 ? -1.885 -12.663 5.170 1.00 93.62 116 PHE A N 1
ATOM 893 C CA . PHE A 1 116 ? -3.207 -12.198 5.600 1.00 93.62 116 PHE A CA 1
ATOM 894 C C . PHE A 1 116 ? -4.114 -11.770 4.438 1.00 93.62 116 PHE A C 1
ATOM 896 O O . PHE A 1 116 ? -5.290 -11.486 4.653 1.00 93.62 116 PHE A O 1
ATOM 903 N N . LEU A 1 117 ? -3.608 -11.770 3.200 1.00 93.25 117 LEU A N 1
ATOM 904 C CA . LEU A 1 117 ? -4.364 -11.368 2.009 1.00 93.25 117 LEU A CA 1
ATOM 905 C C . LEU A 1 117 ? -5.147 -12.532 1.370 1.00 93.25 117 LEU A C 1
ATOM 907 O O . LEU A 1 117 ? -5.836 -12.362 0.362 1.00 93.25 117 LEU A O 1
ATOM 911 N N . GLY A 1 118 ? -5.100 -13.728 1.962 1.00 90.56 118 GLY A N 1
ATOM 912 C CA . GLY A 1 118 ? -5.800 -14.906 1.450 1.00 90.56 118 GLY A CA 1
ATOM 913 C C . GLY A 1 118 ? -5.236 -15.368 0.104 1.00 90.56 118 GLY A C 1
ATOM 914 O O . GLY A 1 118 ? -4.048 -15.647 -0.004 1.00 90.56 118 GLY A O 1
ATOM 915 N N . LEU A 1 119 ? -6.097 -15.483 -0.914 1.00 92.88 119 LEU A N 1
ATOM 916 C CA . LEU A 1 119 ? -5.720 -15.901 -2.277 1.00 92.88 119 LEU A CA 1
ATOM 917 C C . LEU A 1 119 ? -5.439 -14.720 -3.224 1.00 92.88 119 LEU A C 1
ATOM 919 O O . LEU A 1 119 ? -5.387 -14.910 -4.438 1.00 92.88 119 LEU A O 1
ATOM 923 N N . TYR A 1 120 ? -5.322 -13.511 -2.680 1.00 95.38 120 TYR A N 1
ATOM 924 C CA . TYR A 1 120 ? -4.863 -12.341 -3.418 1.00 95.38 120 TYR A CA 1
ATOM 925 C C . TYR A 1 120 ? -3.344 -12.300 -3.377 1.00 95.38 120 TYR A C 1
ATOM 927 O O . TYR A 1 120 ? -2.789 -12.389 -2.290 1.00 95.38 120 TYR A O 1
ATOM 935 N N . ASN A 1 121 ? -2.687 -12.167 -4.522 1.00 94.56 121 ASN A N 1
ATOM 936 C CA . ASN A 1 121 ? -1.247 -11.997 -4.653 1.00 94.56 121 ASN A CA 1
ATOM 937 C C . ASN A 1 121 ? -0.954 -10.556 -5.073 1.00 94.56 121 ASN A C 1
ATOM 939 O O . ASN A 1 121 ? -1.357 -10.130 -6.152 1.00 94.56 121 ASN A O 1
ATOM 943 N N . ASP A 1 122 ? -0.248 -9.821 -4.223 1.00 94.00 122 ASP A N 1
ATOM 944 C CA . ASP A 1 122 ? -0.023 -8.392 -4.418 1.00 94.00 122 ASP A CA 1
ATOM 945 C C . ASP A 1 122 ? 1.017 -8.065 -5.511 1.00 94.00 122 ASP A C 1
ATOM 947 O O . ASP A 1 122 ? 0.949 -7.008 -6.132 1.00 94.00 122 ASP A O 1
ATOM 951 N N . ASP A 1 123 ? 1.932 -8.995 -5.809 1.00 93.38 123 ASP A N 1
ATOM 952 C CA . ASP A 1 123 ? 2.938 -8.865 -6.880 1.00 93.38 123 ASP A CA 1
ATOM 953 C C . ASP A 1 123 ? 2.410 -9.301 -8.259 1.00 93.38 123 ASP A C 1
ATOM 955 O O . ASP A 1 123 ? 2.986 -8.978 -9.309 1.00 93.38 123 ASP A O 1
ATOM 959 N N . THR A 1 124 ? 1.336 -10.091 -8.262 1.00 94.06 124 THR A N 1
ATOM 960 C CA . THR A 1 124 ? 0.639 -10.581 -9.463 1.00 94.06 124 THR A CA 1
ATOM 961 C C . THR A 1 124 ? -0.880 -10.567 -9.250 1.00 94.06 124 THR A C 1
ATOM 963 O O . THR A 1 124 ? -1.508 -11.632 -9.183 1.00 94.06 124 THR A O 1
ATOM 966 N N . PRO A 1 125 ? -1.509 -9.382 -9.129 1.00 93.81 125 PRO A N 1
ATOM 967 C CA . PRO A 1 125 ? -2.954 -9.283 -8.928 1.00 93.81 125 PRO A CA 1
ATOM 968 C C . PRO A 1 125 ? -3.756 -10.026 -10.002 1.00 93.81 125 PRO A C 1
ATOM 970 O O . PRO A 1 125 ? -4.765 -10.647 -9.683 1.00 93.81 125 PRO A O 1
ATOM 973 N N . GLU A 1 126 ? -3.270 -10.050 -11.246 1.00 91.56 126 GLU A N 1
ATOM 974 C CA . GLU A 1 126 ? -3.849 -10.774 -12.383 1.00 91.56 126 GLU A CA 1
ATOM 975 C C . GLU A 1 126 ? -3.952 -12.291 -12.177 1.00 91.56 126 GLU A C 1
ATOM 977 O O . GLU A 1 126 ? -4.832 -12.934 -12.743 1.00 91.56 126 GLU A O 1
ATOM 982 N N . ALA A 1 127 ? -3.064 -12.868 -11.364 1.00 93.19 127 ALA A N 1
ATOM 983 C CA . ALA A 1 127 ? -3.045 -14.296 -11.057 1.00 93.19 127 ALA A CA 1
ATOM 984 C C . ALA A 1 127 ? -3.914 -14.647 -9.836 1.00 93.19 127 ALA A C 1
ATOM 986 O O . ALA A 1 127 ? -4.052 -15.820 -9.475 1.00 93.19 127 ALA A O 1
ATOM 987 N N . SER A 1 128 ? -4.489 -13.640 -9.176 1.00 94.50 128 SER A N 1
ATOM 988 C CA . SER A 1 128 ? -5.346 -13.826 -8.009 1.00 94.50 128 SER A CA 1
ATOM 989 C C . SER A 1 128 ? -6.712 -14.376 -8.405 1.00 94.50 128 SER A C 1
ATOM 991 O O . SER A 1 128 ? -7.229 -14.114 -9.489 1.00 94.50 128 SER A O 1
ATOM 993 N N . ARG A 1 129 ? -7.363 -15.098 -7.486 1.00 90.81 129 ARG A N 1
ATOM 994 C CA . ARG A 1 129 ? -8.771 -15.469 -7.692 1.00 90.81 129 ARG A CA 1
ATOM 995 C C . ARG A 1 129 ? -9.652 -14.225 -7.652 1.00 90.81 129 ARG A C 1
ATOM 997 O O . ARG A 1 129 ? -9.493 -13.404 -6.754 1.00 90.81 129 ARG A O 1
ATOM 1004 N N . GLU A 1 130 ? -10.650 -14.163 -8.530 1.00 90.69 130 GLU A N 1
ATOM 1005 C CA . GLU A 1 130 ? -11.587 -13.034 -8.632 1.00 90.69 130 GLU A CA 1
ATOM 1006 C C . GLU A 1 130 ? -12.191 -12.642 -7.273 1.00 90.69 130 GLU A C 1
ATOM 1008 O O . GLU A 1 130 ? -12.095 -11.495 -6.844 1.00 90.69 130 GLU A O 1
ATOM 1013 N N . ALA A 1 131 ? -12.697 -13.623 -6.518 1.00 90.56 131 ALA A N 1
ATOM 1014 C CA . ALA A 1 131 ? -13.285 -13.394 -5.195 1.00 90.56 131 ALA A CA 1
ATOM 1015 C C . ALA A 1 131 ? -12.297 -12.840 -4.146 1.00 90.56 131 ALA A C 1
ATOM 1017 O O . ALA A 1 131 ? -12.719 -12.304 -3.120 1.00 90.56 131 ALA A O 1
ATOM 1018 N N . ALA A 1 132 ? -10.988 -12.985 -4.373 1.00 92.88 132 ALA A N 1
ATOM 1019 C CA . ALA A 1 132 ? -9.947 -12.465 -3.498 1.00 92.88 132 ALA A CA 1
ATOM 1020 C C . ALA A 1 132 ? -9.462 -11.070 -3.914 1.00 92.88 132 ALA A C 1
ATOM 1022 O O . ALA A 1 132 ? -8.850 -10.404 -3.087 1.00 92.88 132 ALA A O 1
ATOM 1023 N N . LEU A 1 133 ? -9.777 -10.583 -5.123 1.00 94.00 133 LEU A N 1
ATOM 1024 C CA . LEU A 1 133 ? -9.310 -9.277 -5.608 1.00 94.00 133 LEU A CA 1
ATOM 1025 C C . LEU A 1 133 ? -9.675 -8.134 -4.661 1.00 94.00 133 LEU A C 1
ATOM 1027 O O . LEU A 1 133 ? -8.870 -7.234 -4.467 1.00 94.00 133 LEU A O 1
ATOM 1031 N N . ARG A 1 134 ? -10.828 -8.191 -3.981 1.00 92.81 134 ARG A N 1
ATOM 1032 C CA . ARG A 1 134 ? -11.221 -7.197 -2.961 1.00 92.81 134 ARG A CA 1
ATOM 1033 C C . ARG A 1 134 ? -10.187 -7.013 -1.841 1.00 92.81 134 ARG A C 1
ATOM 1035 O O . ARG A 1 134 ? -10.117 -5.937 -1.255 1.00 92.81 134 ARG A O 1
ATOM 1042 N N . ASN A 1 135 ? -9.366 -8.029 -1.564 1.00 94.88 135 ASN A N 1
ATOM 1043 C CA . ASN A 1 135 ? -8.335 -7.974 -0.532 1.00 94.88 135 ASN A CA 1
ATOM 1044 C C . ASN A 1 135 ? -7.170 -7.049 -0.913 1.00 94.88 135 ASN A C 1
ATOM 1046 O O . ASN A 1 135 ? -6.384 -6.718 -0.030 1.00 94.88 135 ASN A O 1
ATOM 1050 N N . HIS A 1 136 ? -7.083 -6.555 -2.158 1.00 95.88 136 HIS A N 1
ATOM 1051 C CA . HIS A 1 136 ? -6.143 -5.483 -2.509 1.00 95.88 136 HIS A CA 1
ATOM 1052 C C . HIS A 1 136 ? -6.331 -4.241 -1.623 1.00 95.88 136 HIS A C 1
ATOM 1054 O O . HIS A 1 136 ? -5.366 -3.530 -1.368 1.00 95.88 136 HIS A O 1
ATOM 1060 N N . LEU A 1 137 ? -7.545 -4.009 -1.101 1.00 95.19 137 LEU A N 1
ATOM 1061 C CA . LEU A 1 137 ? -7.848 -2.918 -0.171 1.00 95.19 137 LEU A CA 1
ATOM 1062 C C . LEU A 1 137 ? -7.230 -3.102 1.222 1.00 95.19 137 LEU A C 1
ATOM 1064 O O . LEU A 1 137 ? -7.179 -2.149 1.986 1.00 95.19 137 LEU A O 1
ATOM 1068 N N . MET A 1 138 ? -6.741 -4.294 1.563 1.00 94.31 138 MET A N 1
ATOM 106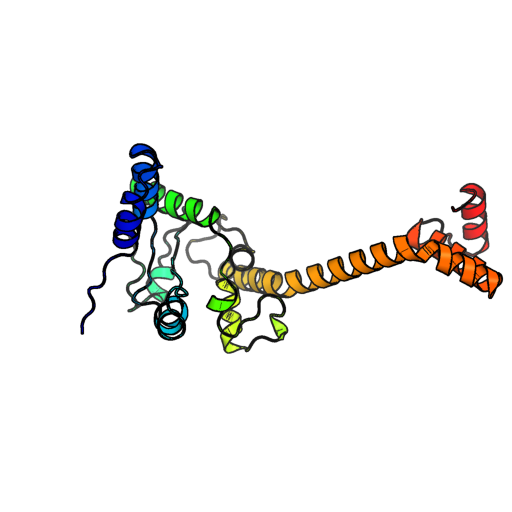9 C CA . MET A 1 138 ? -5.980 -4.513 2.799 1.00 94.31 138 MET A CA 1
ATOM 1070 C C . MET A 1 138 ? -4.527 -4.034 2.674 1.00 94.31 138 MET A C 1
ATOM 1072 O O . MET A 1 138 ? -3.798 -4.011 3.665 1.00 94.31 138 MET A O 1
ATOM 1076 N N . VAL A 1 139 ? -4.090 -3.666 1.469 1.00 94.62 139 VAL A N 1
ATOM 1077 C CA . VAL A 1 139 ? -2.759 -3.125 1.200 1.00 94.62 139 VAL A CA 1
ATOM 1078 C C . VAL A 1 139 ? -2.849 -1.602 1.207 1.00 94.62 139 VAL A C 1
ATOM 1080 O O . VAL A 1 139 ? -3.548 -1.006 0.384 1.00 94.62 139 VAL A O 1
ATOM 1083 N N . ARG A 1 140 ? -2.127 -0.964 2.132 1.00 92.25 140 ARG A N 1
ATOM 1084 C CA . ARG A 1 140 ? -2.248 0.474 2.413 1.00 92.25 140 ARG A CA 1
ATOM 1085 C C . ARG A 1 140 ? -2.046 1.343 1.174 1.00 92.25 140 ARG A C 1
ATOM 1087 O O . ARG A 1 140 ? -2.907 2.167 0.888 1.00 92.25 140 ARG A O 1
ATOM 1094 N N . ARG A 1 141 ? -0.981 1.114 0.394 1.00 92.38 141 ARG A N 1
ATOM 1095 C CA . ARG A 1 141 ? -0.716 1.906 -0.824 1.00 92.38 141 ARG A CA 1
ATOM 1096 C C . ARG A 1 141 ? -1.885 1.870 -1.818 1.00 92.38 141 ARG A C 1
ATOM 1098 O O . ARG A 1 141 ? -2.180 2.877 -2.446 1.00 92.38 141 ARG A O 1
ATOM 1105 N N . ASN A 1 142 ? -2.579 0.732 -1.918 1.00 95.25 142 ASN A N 1
ATOM 1106 C CA . ASN A 1 142 ? -3.735 0.582 -2.795 1.00 95.25 142 ASN A CA 1
ATOM 1107 C C . ASN A 1 142 ? -4.957 1.290 -2.189 1.00 95.25 142 ASN A C 1
ATOM 1109 O O . ASN A 1 142 ? -5.685 1.982 -2.896 1.00 95.25 142 ASN A O 1
ATOM 1113 N N . TYR A 1 143 ? -5.181 1.144 -0.876 1.00 92.69 143 TYR A N 1
ATOM 1114 C CA . TYR A 1 143 ? -6.281 1.801 -0.159 1.00 92.69 143 TYR A CA 1
ATOM 1115 C C . TYR A 1 143 ? -6.189 3.334 -0.243 1.00 92.69 143 TYR A C 1
ATOM 1117 O O . TYR A 1 143 ? -7.212 4.001 -0.408 1.00 92.69 143 TYR A O 1
ATOM 1125 N N . GLU A 1 144 ? -4.971 3.868 -0.146 1.00 91.56 144 GLU A N 1
ATOM 1126 C CA . GLU A 1 144 ? -4.644 5.299 -0.125 1.00 91.56 144 GLU A CA 1
ATOM 1127 C C . GLU A 1 144 ? -4.298 5.871 -1.512 1.00 91.56 144 GLU A C 1
ATOM 1129 O O . GLU A 1 144 ? -3.902 7.029 -1.620 1.00 91.56 144 GLU A O 1
ATOM 1134 N N . ALA A 1 145 ? -4.501 5.104 -2.591 1.00 94.62 145 ALA A N 1
ATOM 1135 C CA . ALA A 1 145 ? -4.221 5.535 -3.966 1.00 94.62 145 ALA A CA 1
ATOM 1136 C C . ALA A 1 145 ? -5.009 6.789 -4.402 1.00 94.62 145 ALA A C 1
ATOM 1138 O O . ALA A 1 145 ? -4.634 7.460 -5.362 1.00 94.62 145 ALA A O 1
ATOM 1139 N N . LEU A 1 146 ? -6.100 7.112 -3.700 1.00 92.81 146 LEU A N 1
ATOM 1140 C CA . LEU A 1 146 ? -6.822 8.373 -3.831 1.00 92.81 146 LEU A CA 1
ATOM 1141 C C . LEU A 1 146 ? -6.923 9.053 -2.463 1.00 92.81 146 LEU A C 1
ATOM 1143 O O . LEU A 1 146 ? -7.557 8.532 -1.542 1.00 92.81 146 LEU A O 1
ATOM 1147 N N . VAL A 1 147 ? -6.337 10.244 -2.354 1.00 85.31 147 VAL A N 1
ATOM 1148 C CA . VAL A 1 147 ? -6.354 11.045 -1.124 1.00 85.31 147 VAL A CA 1
ATOM 1149 C C . VAL A 1 147 ? -7.771 11.547 -0.826 1.00 85.31 147 VAL A C 1
ATOM 1151 O O . VAL A 1 147 ? -8.543 11.897 -1.724 1.00 85.31 147 VAL A O 1
ATOM 1154 N N . SER A 1 148 ? -8.133 11.553 0.459 1.00 81.06 148 SER A N 1
ATOM 1155 C CA . SER A 1 148 ? -9.434 12.031 0.937 1.00 81.06 148 SE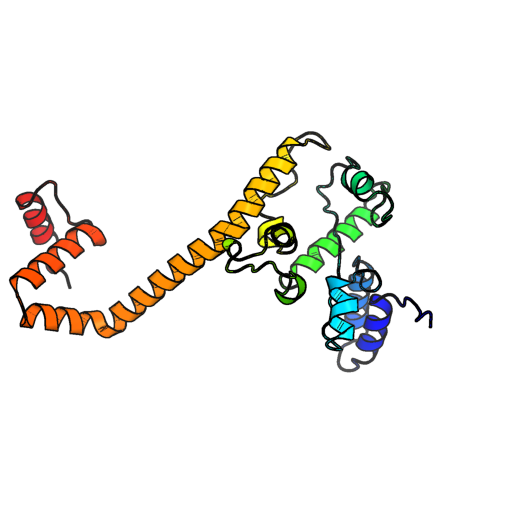R A CA 1
ATOM 1156 C C . SER A 1 148 ? -9.412 13.486 1.431 1.00 81.06 148 SER A C 1
ATOM 1158 O O . SER A 1 148 ? -8.372 14.123 1.373 1.00 81.06 148 SER A O 1
ATOM 1160 N N . GLY A 1 149 ? -10.556 14.034 1.870 1.00 83.44 149 GLY A N 1
ATOM 1161 C CA . GLY A 1 149 ? -10.627 15.404 2.417 1.00 83.44 149 GLY A CA 1
ATOM 1162 C C . GLY A 1 149 ? -10.937 16.524 1.416 1.00 83.44 149 GLY A C 1
ATOM 1163 O O . GLY A 1 149 ? -10.645 17.682 1.680 1.00 83.44 149 GLY A O 1
ATOM 1164 N N . ASP A 1 150 ? -11.521 16.202 0.263 1.00 86.44 150 ASP A N 1
ATOM 1165 C CA . ASP A 1 150 ? -11.967 17.182 -0.734 1.00 86.44 150 ASP A CA 1
ATOM 1166 C C . ASP A 1 150 ? -13.286 17.887 -0.340 1.00 86.44 150 ASP A C 1
ATOM 1168 O O . ASP A 1 150 ? -13.937 17.520 0.640 1.00 86.44 150 ASP A O 1
ATOM 1172 N N . GLY A 1 151 ? -13.727 18.856 -1.148 1.00 87.75 151 GLY A N 1
ATOM 1173 C CA . GLY A 1 151 ? -14.940 19.655 -0.921 1.00 87.75 151 GLY A CA 1
ATOM 1174 C C . GLY A 1 151 ? -16.280 19.039 -1.357 1.00 87.75 151 GLY A C 1
ATOM 1175 O O . GLY A 1 151 ? -17.288 19.737 -1.304 1.00 87.75 151 GLY A O 1
ATOM 1176 N N . ALA A 1 152 ? -16.344 17.777 -1.802 1.00 89.44 152 ALA A N 1
ATOM 1177 C CA . ALA A 1 152 ? -17.606 17.153 -2.219 1.00 89.44 152 ALA A CA 1
ATOM 1178 C C . ALA A 1 152 ? -18.601 16.971 -1.057 1.00 89.44 152 ALA A C 1
ATOM 1180 O O . ALA A 1 152 ? -18.233 16.989 0.121 1.00 89.44 152 ALA A O 1
ATOM 1181 N N . CYS A 1 153 ? -19.869 16.719 -1.384 1.00 92.12 153 CYS A N 1
ATOM 1182 C CA . CYS A 1 153 ? -20.912 16.466 -0.392 1.00 92.12 153 CYS A CA 1
ATOM 1183 C C . CYS A 1 153 ? -20.626 15.213 0.459 1.00 92.12 153 CYS A C 1
ATOM 1185 O O . CYS A 1 153 ? -19.996 14.250 0.007 1.00 92.12 153 CYS A O 1
ATOM 1187 N N . ALA A 1 154 ? -21.123 15.211 1.697 1.00 91.25 154 ALA A N 1
ATOM 1188 C CA . ALA A 1 154 ? -21.101 14.036 2.563 1.00 91.25 154 ALA A CA 1
ATOM 1189 C C . ALA A 1 154 ? -21.903 12.891 1.913 1.00 91.25 154 ALA A C 1
ATOM 1191 O O . ALA A 1 154 ? -23.040 13.094 1.497 1.00 91.25 154 ALA A O 1
ATOM 1192 N N . GLY A 1 155 ? -21.302 11.701 1.793 1.00 88.50 155 GLY A N 1
ATOM 1193 C CA . GLY A 1 155 ? -21.956 10.533 1.185 1.00 88.50 155 GLY A CA 1
ATOM 1194 C C . GLY A 1 155 ? -22.014 10.529 -0.350 1.00 88.50 155 GLY A C 1
ATOM 1195 O O . GLY A 1 155 ? -22.736 9.719 -0.921 1.00 88.50 155 GLY A O 1
ATOM 1196 N N . CYS A 1 156 ? -21.266 11.399 -1.043 1.00 91.12 156 CYS A N 1
ATOM 1197 C CA . CYS A 1 156 ? -21.244 11.401 -2.510 1.00 91.12 156 CYS A CA 1
ATOM 1198 C C . CYS A 1 156 ? -20.673 10.087 -3.088 1.00 91.12 156 CYS A C 1
ATOM 1200 O O . CYS A 1 156 ? -19.516 9.735 -2.842 1.00 91.12 156 CYS A O 1
ATOM 1202 N N . GLY A 1 157 ? -21.467 9.384 -3.903 1.00 89.25 157 GLY A N 1
ATOM 1203 C CA . GLY A 1 157 ? -21.098 8.091 -4.493 1.00 89.25 157 GLY A CA 1
ATOM 1204 C C . GLY A 1 157 ? -20.043 8.161 -5.604 1.00 89.25 157 GLY A C 1
ATOM 1205 O O . GLY A 1 157 ? -19.327 7.186 -5.829 1.00 89.25 157 GLY A O 1
ATOM 1206 N N . GLU A 1 158 ? -19.885 9.313 -6.263 1.00 92.25 158 GLU A N 1
ATOM 1207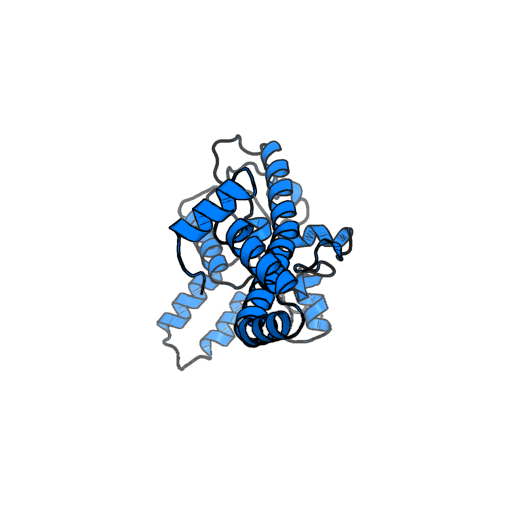 C CA . GLU A 1 158 ? -18.905 9.514 -7.346 1.00 92.25 158 GLU A CA 1
ATOM 1208 C C . GLU A 1 158 ? -17.481 9.207 -6.876 1.00 92.25 158 GLU A C 1
ATOM 1210 O O . GLU A 1 158 ? -16.691 8.557 -7.565 1.00 92.25 158 GLU A O 1
ATOM 1215 N N . LYS A 1 159 ? -17.169 9.609 -5.642 1.00 89.31 159 LYS A N 1
ATOM 1216 C CA . LYS A 1 159 ? -15.849 9.398 -5.064 1.00 89.31 159 LYS A CA 1
ATOM 1217 C C . LYS A 1 159 ? -15.552 7.926 -4.812 1.00 89.31 159 LYS A C 1
ATOM 1219 O O . LYS A 1 159 ? -14.415 7.503 -4.999 1.00 89.31 159 LYS A O 1
ATOM 1224 N N . SER A 1 160 ? -16.550 7.137 -4.423 1.00 89.50 160 SER A N 1
ATOM 1225 C CA . SER A 1 160 ? -16.383 5.691 -4.249 1.00 89.50 160 SER A CA 1
ATOM 1226 C C . SER A 1 160 ? -15.966 5.023 -5.561 1.00 89.50 160 SER A C 1
ATOM 1228 O O . SER A 1 160 ? -15.091 4.157 -5.550 1.00 89.50 160 SER A O 1
ATOM 1230 N N . VAL A 1 161 ? -16.510 5.484 -6.695 1.00 94.12 161 VAL A N 1
ATOM 1231 C CA . VAL A 1 161 ? -16.115 5.020 -8.034 1.00 94.12 161 VAL A CA 1
ATOM 1232 C C . VAL A 1 161 ? -14.680 5.439 -8.358 1.00 94.12 161 VAL A C 1
ATOM 1234 O O . VAL A 1 161 ? -13.865 4.587 -8.710 1.00 94.12 161 VAL A O 1
ATOM 1237 N N . LEU A 1 162 ? -14.327 6.717 -8.176 1.00 94.25 162 LEU A N 1
ATOM 1238 C CA . LEU A 1 162 ? -12.956 7.199 -8.413 1.00 94.25 162 LEU A CA 1
ATOM 1239 C C . LEU A 1 162 ? -11.929 6.466 -7.544 1.00 94.25 162 LEU A C 1
ATOM 1241 O O . LEU A 1 162 ? -10.862 6.082 -8.019 1.00 94.25 162 LEU A O 1
ATOM 1245 N N . ARG A 1 163 ? -12.267 6.220 -6.278 1.00 93.69 163 ARG A N 1
ATOM 1246 C CA . ARG A 1 163 ? -11.433 5.468 -5.344 1.00 93.69 163 ARG A CA 1
ATOM 1247 C C . ARG A 1 163 ? -11.260 4.018 -5.794 1.00 93.69 163 ARG A C 1
ATOM 1249 O O . ARG A 1 163 ? -10.152 3.494 -5.711 1.00 93.69 163 ARG A O 1
ATOM 1256 N N . ALA A 1 164 ? -12.313 3.367 -6.289 1.00 94.19 164 ALA A N 1
ATOM 1257 C CA . ALA A 1 164 ? -12.221 2.014 -6.840 1.00 94.19 164 ALA A CA 1
ATOM 1258 C C . ALA A 1 164 ? -11.2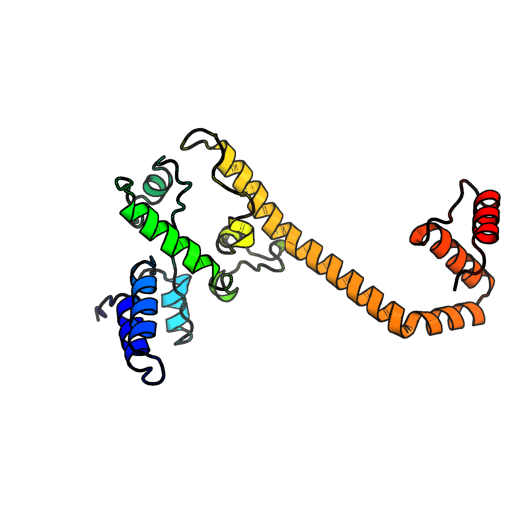96 1.963 -8.069 1.00 94.19 164 ALA A C 1
ATOM 1260 O O . ALA A 1 164 ? -10.438 1.085 -8.153 1.00 94.19 164 ALA A O 1
ATOM 1261 N N . VAL A 1 165 ? -11.405 2.941 -8.976 1.00 96.50 165 VAL A N 1
ATOM 1262 C CA . VAL A 1 165 ? -10.518 3.059 -10.145 1.00 96.50 165 VAL A CA 1
ATOM 1263 C C . VAL A 1 165 ? -9.068 3.281 -9.713 1.00 96.50 165 VAL A C 1
ATOM 1265 O O . VAL A 1 165 ? -8.182 2.562 -10.174 1.00 96.50 165 VAL A O 1
ATOM 1268 N N . ALA A 1 166 ? -8.816 4.226 -8.805 1.00 96.94 166 ALA A N 1
ATOM 1269 C CA . ALA A 1 166 ? -7.472 4.540 -8.326 1.00 96.94 166 ALA A CA 1
ATOM 1270 C C . ALA A 1 166 ? -6.822 3.350 -7.605 1.00 96.94 166 ALA A C 1
ATOM 1272 O O . ALA A 1 166 ? -5.705 2.968 -7.944 1.00 96.94 166 ALA A O 1
ATOM 1273 N N . SER A 1 167 ? -7.536 2.719 -6.668 1.00 96.69 167 SER A N 1
ATOM 1274 C CA . SER A 1 167 ? -7.034 1.563 -5.907 1.00 96.69 167 SER A CA 1
ATOM 1275 C C . SER A 1 167 ? -6.754 0.346 -6.788 1.00 96.69 167 SER A C 1
ATOM 1277 O O . SER A 1 167 ? -5.717 -0.295 -6.627 1.00 96.69 167 SER A O 1
ATOM 1279 N N . THR A 1 168 ? -7.619 0.068 -7.768 1.00 95.81 168 THR A N 1
ATOM 1280 C CA . THR A 1 168 ? -7.407 -1.025 -8.730 1.00 95.81 168 THR A CA 1
ATOM 1281 C C . THR A 1 168 ? -6.236 -0.723 -9.665 1.00 95.81 168 THR A C 1
ATOM 1283 O O . THR A 1 168 ? -5.417 -1.601 -9.934 1.00 95.81 168 THR A O 1
ATOM 1286 N N . THR A 1 169 ? -6.122 0.524 -10.134 1.00 96.56 169 THR A N 1
ATOM 1287 C CA . THR A 1 169 ? -5.007 0.958 -10.988 1.00 96.56 169 THR A CA 1
ATOM 1288 C C . THR A 1 169 ? -3.684 0.844 -10.244 1.00 96.56 169 THR A C 1
ATOM 1290 O O . THR A 1 169 ? -2.734 0.290 -10.785 1.00 96.56 169 THR A O 1
ATOM 1293 N N . GLU A 1 170 ? -3.618 1.314 -9.000 1.00 97.06 170 GLU A N 1
ATOM 1294 C CA . GLU A 1 170 ? -2.423 1.201 -8.164 1.00 97.06 170 GLU A CA 1
ATOM 1295 C C . GLU A 1 170 ? -2.052 -0.266 -7.924 1.00 97.06 170 GLU A C 1
ATOM 1297 O O . GLU A 1 170 ? -0.909 -0.651 -8.180 1.00 97.06 170 GLU A O 1
ATOM 1302 N N . ALA A 1 171 ? -3.022 -1.098 -7.527 1.00 96.19 171 ALA A N 1
ATOM 1303 C CA . ALA A 1 171 ? -2.805 -2.522 -7.298 1.00 96.19 171 ALA A CA 1
ATOM 1304 C C . ALA A 1 171 ? -2.220 -3.210 -8.539 1.00 96.19 171 ALA A C 1
ATOM 1306 O O . ALA A 1 171 ? -1.229 -3.924 -8.430 1.00 96.19 171 ALA A O 1
ATOM 1307 N N . TYR A 1 172 ? -2.789 -2.959 -9.721 1.00 95.75 172 TYR A N 1
ATOM 1308 C CA . TYR A 1 172 ? -2.408 -3.636 -10.962 1.00 95.75 172 TYR A CA 1
ATOM 1309 C C . TYR A 1 172 ? -1.142 -3.063 -11.613 1.00 95.75 172 TYR A C 1
ATOM 1311 O O . TYR A 1 172 ? -0.269 -3.801 -12.073 1.00 95.75 172 TYR A O 1
ATOM 1319 N N . MET A 1 173 ? -1.016 -1.737 -11.670 1.00 96.44 173 MET A N 1
ATOM 1320 C CA . MET A 1 173 ? 0.066 -1.084 -12.405 1.00 96.44 173 MET A CA 1
ATOM 1321 C C . MET A 1 173 ? 1.369 -1.056 -11.608 1.00 96.44 173 MET A C 1
ATOM 1323 O O . MET A 1 173 ? 2.439 -1.177 -12.210 1.00 96.44 173 MET A O 1
ATOM 1327 N N . ARG A 1 174 ? 1.324 -0.937 -10.271 1.00 95.06 174 ARG A N 1
ATOM 1328 C CA . ARG A 1 174 ? 2.540 -0.861 -9.444 1.00 95.06 174 ARG A CA 1
ATOM 1329 C C . ARG A 1 174 ? 3.478 -2.058 -9.669 1.00 95.06 174 ARG A C 1
ATOM 1331 O O . ARG A 1 174 ? 4.650 -1.812 -9.978 1.00 95.06 174 ARG A O 1
ATOM 1338 N N . PRO A 1 175 ? 3.016 -3.325 -9.624 1.00 95.00 175 PRO A N 1
ATOM 1339 C CA . PRO A 1 175 ? 3.881 -4.474 -9.879 1.00 95.00 175 PRO A CA 1
ATOM 1340 C C . PRO A 1 175 ? 4.417 -4.510 -11.314 1.00 95.00 175 PRO A C 1
ATOM 1342 O O . PRO A 1 175 ? 5.577 -4.864 -11.530 1.00 95.00 175 PRO A O 1
ATOM 1345 N N . ILE A 1 176 ? 3.619 -4.095 -12.306 1.00 95.25 176 ILE A N 1
ATOM 1346 C CA . ILE A 1 176 ? 4.044 -4.031 -13.715 1.00 95.25 176 ILE A CA 1
ATOM 1347 C C . ILE A 1 176 ? 5.209 -3.052 -13.882 1.00 95.25 176 ILE A C 1
ATOM 1349 O O . ILE A 1 176 ? 6.230 -3.389 -14.491 1.00 95.25 176 ILE A O 1
ATOM 1353 N N . TYR A 1 177 ? 5.093 -1.848 -13.318 1.00 95.44 177 TYR A N 1
ATOM 1354 C CA . TYR A 1 177 ? 6.158 -0.850 -13.390 1.00 95.44 177 TYR A CA 1
ATOM 1355 C C . TYR A 1 177 ? 7.396 -1.264 -12.589 1.00 95.44 177 TYR A C 1
ATOM 1357 O O . TYR A 1 177 ? 8.510 -1.039 -13.063 1.00 95.44 177 TYR A O 1
ATOM 1365 N N . HIS A 1 178 ? 7.237 -1.931 -11.442 1.00 95.50 178 HIS A N 1
ATOM 1366 C CA . HIS A 1 178 ? 8.367 -2.499 -10.700 1.00 95.50 178 HIS A CA 1
ATOM 1367 C C . HIS A 1 178 ? 9.102 -3.576 -11.507 1.00 95.50 178 HIS A C 1
ATOM 1369 O O . HIS A 1 178 ? 10.323 -3.497 -11.636 1.00 95.50 178 HIS A O 1
ATOM 1375 N N . LYS A 1 179 ? 8.384 -4.521 -12.131 1.00 95.56 179 LYS A N 1
ATOM 1376 C CA . LYS A 1 179 ? 8.970 -5.538 -13.025 1.00 95.56 179 LYS A CA 1
ATOM 1377 C C . LYS A 1 179 ? 9.696 -4.893 -14.209 1.00 95.56 179 LYS A C 1
ATOM 1379 O O . LYS A 1 179 ? 10.816 -5.284 -14.536 1.00 95.56 179 LYS A O 1
ATOM 1384 N N . LYS A 1 180 ? 9.106 -3.859 -14.824 1.00 96.44 180 LYS A N 1
ATOM 1385 C CA . LYS A 1 180 ? 9.749 -3.096 -15.907 1.00 96.44 180 LYS A CA 1
ATOM 1386 C C . LYS A 1 180 ? 11.034 -2.415 -15.430 1.00 96.44 180 LYS A C 1
ATOM 1388 O O . LYS A 1 180 ? 12.047 -2.510 -16.116 1.00 96.44 180 LYS A O 1
ATOM 1393 N N . ALA A 1 181 ? 11.006 -1.756 -14.273 1.00 97.31 181 ALA A N 1
ATOM 1394 C CA . ALA A 1 181 ? 12.173 -1.090 -13.702 1.00 97.31 181 ALA A CA 1
ATOM 1395 C C . ALA A 1 181 ? 13.279 -2.088 -13.323 1.00 97.31 181 ALA A C 1
ATOM 1397 O O . ALA A 1 181 ? 14.442 -1.844 -13.630 1.00 97.31 181 ALA A O 1
ATOM 1398 N N . ALA A 1 182 ? 12.928 -3.223 -12.711 1.00 97.44 182 ALA A N 1
ATOM 1399 C CA . ALA A 1 182 ? 13.871 -4.291 -12.382 1.00 97.44 182 ALA A CA 1
ATOM 1400 C C . ALA A 1 182 ? 14.559 -4.837 -13.640 1.00 97.44 182 ALA A C 1
ATOM 1402 O O . ALA A 1 182 ? 15.783 -4.889 -13.685 1.00 97.44 182 ALA A O 1
ATOM 1403 N N . ARG A 1 183 ? 13.788 -5.117 -14.700 1.00 97.75 183 ARG A N 1
ATOM 1404 C CA . ARG A 1 183 ? 14.327 -5.544 -15.999 1.00 97.75 183 ARG A CA 1
ATOM 1405 C C . ARG A 1 183 ? 15.298 -4.521 -16.593 1.00 97.75 183 ARG A C 1
ATOM 1407 O O . ARG A 1 183 ? 16.317 -4.902 -17.154 1.00 97.75 183 ARG A O 1
ATOM 1414 N N . LEU A 1 184 ? 14.987 -3.224 -16.503 1.00 97.00 184 LEU A N 1
ATOM 1415 C CA . LEU A 1 184 ? 15.889 -2.173 -16.990 1.00 97.00 184 LEU A CA 1
ATOM 1416 C C . LEU A 1 184 ? 17.189 -2.119 -16.181 1.00 97.00 184 LEU A C 1
ATOM 1418 O O . LEU A 1 184 ? 18.255 -1.993 -16.774 1.00 97.00 184 LEU A O 1
ATOM 1422 N N . ARG A 1 185 ? 17.112 -2.257 -14.852 1.00 97.81 185 ARG A N 1
ATOM 1423 C CA . ARG A 1 185 ? 18.300 -2.308 -13.986 1.00 97.81 185 ARG A CA 1
ATOM 1424 C C . ARG A 1 185 ? 19.173 -3.520 -14.284 1.00 97.81 185 ARG A C 1
ATOM 1426 O O . ARG A 1 185 ? 20.372 -3.362 -14.436 1.00 97.81 185 ARG A O 1
ATOM 1433 N N . GLU A 1 186 ? 18.573 -4.698 -14.430 1.00 97.94 186 GLU A N 1
ATOM 1434 C CA . GLU A 1 186 ? 19.292 -5.920 -14.800 1.00 97.94 186 GLU A CA 1
ATOM 1435 C C . GLU A 1 186 ? 20.022 -5.753 -16.139 1.00 97.94 186 GLU A C 1
ATOM 1437 O O . GLU A 1 186 ? 21.211 -6.043 -16.236 1.00 97.94 186 GLU A O 1
ATOM 1442 N N . LYS A 1 187 ? 19.348 -5.191 -17.153 1.00 96.56 187 LYS A N 1
ATOM 1443 C CA . LYS A 1 187 ? 19.973 -4.908 -18.452 1.00 96.56 187 LYS A CA 1
ATOM 1444 C C . LYS A 1 187 ? 21.100 -3.883 -18.357 1.00 96.56 187 LYS A C 1
ATOM 1446 O O . LYS A 1 187 ? 22.100 -4.046 -19.048 1.00 96.56 187 LYS A O 1
ATOM 1451 N N . ALA A 1 188 ? 20.963 -2.865 -17.509 1.00 95.75 188 ALA A N 1
ATOM 1452 C CA . ALA A 1 188 ? 22.036 -1.909 -17.256 1.00 95.75 188 ALA A CA 1
ATOM 1453 C C . ALA A 1 188 ? 23.250 -2.595 -16.612 1.00 95.75 188 ALA A C 1
ATOM 1455 O O . ALA A 1 188 ? 24.358 -2.446 -17.111 1.00 95.75 188 ALA A O 1
ATOM 1456 N N . THR A 1 189 ? 23.044 -3.432 -15.590 1.00 97.75 189 THR A N 1
ATOM 1457 C CA . THR A 1 189 ? 24.124 -4.198 -14.947 1.00 97.75 189 THR A CA 1
ATOM 1458 C C . THR A 1 189 ? 24.816 -5.160 -15.918 1.00 97.75 189 THR A C 1
ATOM 1460 O O . THR A 1 189 ? 26.041 -5.255 -15.926 1.00 97.75 189 THR A O 1
ATOM 1463 N N . GLU A 1 190 ? 24.063 -5.864 -16.769 1.00 96.62 190 GLU A N 1
ATOM 1464 C CA . GLU A 1 190 ? 24.638 -6.713 -17.824 1.00 96.62 190 GLU A CA 1
ATOM 1465 C C . GLU A 1 190 ? 25.459 -5.902 -18.838 1.00 96.62 190 GLU A C 1
ATOM 1467 O O . GLU A 1 190 ? 26.504 -6.363 -19.302 1.00 96.62 190 GLU A O 1
ATOM 1472 N N . LEU A 1 191 ? 24.982 -4.708 -19.203 1.00 93.81 191 LEU A N 1
ATOM 1473 C CA . LEU A 1 191 ? 25.668 -3.823 -20.140 1.00 93.81 191 LEU A CA 1
ATOM 1474 C C . LEU A 1 191 ? 26.953 -3.249 -19.534 1.00 93.81 191 LEU A C 1
ATOM 1476 O O . LEU A 1 191 ? 27.975 -3.235 -20.208 1.00 93.81 191 LEU A O 1
ATOM 1480 N N . GLU A 1 192 ? 26.937 -2.834 -18.270 1.00 95.56 192 GLU A N 1
ATOM 1481 C CA . GLU A 1 192 ? 28.134 -2.367 -17.558 1.00 95.56 192 GLU A CA 1
ATOM 1482 C C . GLU A 1 192 ? 29.192 -3.470 -17.446 1.00 95.56 192 GLU A C 1
ATOM 1484 O O . GLU A 1 192 ? 30.380 -3.218 -17.632 1.00 95.56 192 GLU A O 1
ATOM 1489 N N . LYS A 1 193 ? 28.760 -4.705 -17.170 1.00 97.06 193 LYS A N 1
ATOM 1490 C CA . LYS A 1 193 ? 29.664 -5.839 -16.968 1.00 97.06 193 LYS A CA 1
ATOM 1491 C C . LYS A 1 193 ? 30.275 -6.355 -18.271 1.00 97.06 193 LYS A C 1
ATOM 1493 O O . LYS A 1 193 ? 31.480 -6.578 -18.334 1.00 97.06 193 LYS A O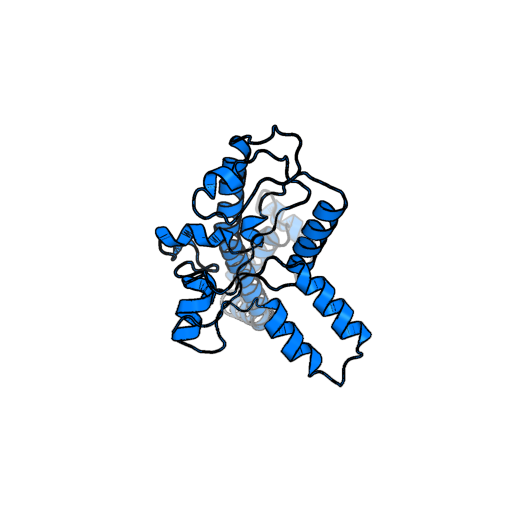 1
ATOM 1498 N N . ASP A 1 194 ? 29.444 -6.583 -19.288 1.00 96.44 194 ASP A N 1
ATOM 1499 C CA . ASP A 1 194 ? 29.848 -7.315 -20.495 1.00 96.44 194 ASP A CA 1
ATOM 1500 C C . ASP A 1 194 ? 29.837 -6.442 -21.763 1.00 96.44 194 ASP A C 1
ATOM 1502 O O . ASP A 1 194 ? 30.195 -6.919 -22.841 1.00 96.44 194 ASP A O 1
ATOM 1506 N N . GLY A 1 195 ? 29.377 -5.190 -21.682 1.00 93.25 195 GLY A N 1
ATOM 1507 C CA . GLY A 1 195 ? 29.087 -4.349 -22.846 1.00 93.25 195 GLY A CA 1
ATOM 1508 C C . GLY A 1 195 ? 30.303 -4.068 -23.717 1.00 93.25 195 GLY A C 1
ATOM 1509 O O . GLY A 1 195 ? 30.235 -4.283 -24.925 1.00 93.25 195 GLY A O 1
ATOM 1510 N N . VAL A 1 196 ? 31.423 -3.661 -23.110 1.00 92.50 196 VAL A N 1
ATOM 1511 C CA . VAL A 1 196 ? 32.676 -3.380 -23.835 1.00 92.50 196 VAL A CA 1
ATOM 1512 C C . VAL A 1 196 ? 33.164 -4.631 -24.563 1.00 92.50 196 VAL A C 1
ATOM 1514 O O . VAL A 1 196 ? 33.358 -4.598 -25.774 1.00 92.50 196 VAL A O 1
ATOM 1517 N N . ALA A 1 197 ? 33.245 -5.765 -23.863 1.00 95.81 197 ALA A N 1
ATOM 1518 C CA . ALA A 1 197 ? 33.684 -7.028 -24.453 1.00 95.81 197 ALA A CA 1
ATOM 1519 C C . ALA A 1 197 ? 32.767 -7.489 -25.603 1.00 95.81 197 ALA A C 1
ATOM 1521 O O . ALA A 1 197 ? 33.241 -7.963 -26.635 1.00 95.81 197 ALA A O 1
ATOM 1522 N N . LYS A 1 198 ? 31.443 -7.325 -25.463 1.00 94.19 198 LYS A N 1
ATOM 1523 C CA . LYS A 1 198 ? 30.475 -7.629 -26.532 1.00 94.19 198 LYS A CA 1
ATOM 1524 C C . LYS A 1 198 ? 30.650 -6.710 -27.740 1.00 94.19 198 LYS A C 1
ATOM 1526 O O . LYS A 1 198 ? 30.525 -7.173 -28.873 1.00 94.19 198 LYS A O 1
ATOM 1531 N N . LEU A 1 199 ? 30.936 -5.431 -27.509 1.00 92.88 199 LEU A N 1
ATOM 1532 C CA . LEU A 1 199 ? 31.134 -4.447 -28.565 1.00 92.88 199 LEU A CA 1
ATOM 1533 C C . LEU A 1 199 ? 32.447 -4.689 -29.329 1.00 92.88 199 LEU A C 1
ATOM 1535 O O . LEU A 1 199 ? 32.457 -4.652 -30.559 1.00 92.88 199 LEU A O 1
ATOM 1539 N N . GLU A 1 200 ? 33.529 -5.018 -28.623 1.00 94.06 200 GLU A N 1
ATOM 1540 C CA . GLU A 1 200 ? 34.805 -5.429 -29.221 1.00 94.06 200 GLU A CA 1
ATOM 1541 C C . GLU A 1 200 ? 34.654 -6.715 -30.043 1.00 94.06 200 GLU A C 1
ATOM 1543 O O . GLU A 1 200 ? 35.132 -6.789 -31.177 1.00 94.06 200 GLU A O 1
ATOM 1548 N N . ALA A 1 201 ? 33.923 -7.705 -29.518 1.00 95.94 201 ALA A N 1
ATOM 1549 C CA . ALA A 1 201 ? 33.625 -8.938 -30.241 1.00 95.94 201 ALA A CA 1
ATOM 1550 C C . ALA A 1 201 ? 32.790 -8.686 -31.510 1.00 95.94 201 ALA A C 1
ATOM 1552 O O . ALA A 1 201 ? 33.037 -9.318 -32.537 1.00 95.94 201 ALA A O 1
ATOM 1553 N N . LEU A 1 202 ? 31.829 -7.751 -31.469 1.00 95.19 202 LEU A N 1
ATOM 1554 C CA . LEU A 1 202 ? 31.059 -7.347 -32.648 1.00 95.19 202 LEU A CA 1
ATOM 1555 C C . LEU A 1 202 ? 31.970 -6.722 -33.709 1.00 95.19 202 LEU A C 1
ATOM 1557 O O . LEU A 1 202 ? 31.916 -7.142 -34.863 1.00 95.19 202 LEU A O 1
ATOM 1561 N N . LYS A 1 203 ? 32.849 -5.794 -33.307 1.00 94.50 203 LYS A N 1
ATOM 1562 C CA . LYS A 1 203 ? 33.825 -5.159 -34.204 1.00 94.50 203 LYS A CA 1
ATOM 1563 C C . LYS A 1 203 ? 34.752 -6.182 -34.860 1.00 94.50 203 LYS A C 1
ATOM 1565 O O . LYS A 1 203 ? 34.977 -6.114 -36.062 1.00 94.50 203 LYS A O 1
ATOM 1570 N N . GLY A 1 204 ? 35.252 -7.149 -34.088 1.00 95.62 204 GLY A N 1
ATOM 1571 C CA . GLY A 1 204 ? 36.105 -8.220 -34.608 1.00 95.62 204 GLY A CA 1
ATOM 1572 C C . GLY A 1 204 ? 35.384 -9.186 -35.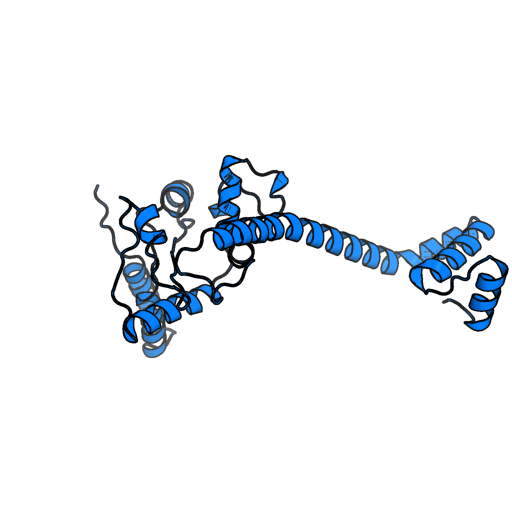555 1.00 95.62 204 GLY A C 1
ATOM 1573 O O . GLY A 1 204 ? 36.026 -9.794 -36.407 1.00 95.62 204 GLY A O 1
ATOM 1574 N N . ARG A 1 205 ? 34.058 -9.332 -35.424 1.00 96.81 205 ARG A N 1
ATOM 1575 C CA . ARG A 1 205 ? 33.241 -10.209 -36.274 1.00 96.81 205 ARG A CA 1
ATOM 1576 C C . ARG A 1 205 ? 32.806 -9.536 -37.575 1.00 96.81 205 ARG A C 1
ATOM 1578 O O . ARG A 1 205 ? 32.847 -10.180 -38.619 1.00 96.81 205 ARG A O 1
ATOM 1585 N N . ASN A 1 206 ? 32.318 -8.300 -37.500 1.00 96.56 206 ASN A N 1
ATOM 1586 C CA . ASN A 1 206 ? 31.806 -7.543 -38.640 1.00 96.56 206 ASN A CA 1
ATOM 1587 C C . ASN A 1 206 ? 31.870 -6.034 -38.345 1.00 96.56 206 ASN A C 1
ATOM 1589 O O . ASN A 1 206 ? 31.120 -5.511 -37.518 1.00 96.56 206 ASN A O 1
ATOM 1593 N N . GLU A 1 207 ? 32.758 -5.337 -39.048 1.00 94.00 207 GLU A N 1
ATOM 1594 C CA . GLU A 1 207 ? 32.991 -3.905 -38.856 1.00 94.00 207 GLU A CA 1
ATOM 1595 C C . GLU A 1 207 ? 31.806 -3.040 -39.316 1.00 94.00 207 GLU A C 1
ATOM 1597 O O . GLU A 1 207 ? 31.473 -2.055 -38.653 1.00 94.00 207 GLU A O 1
ATOM 1602 N N . ASP A 1 208 ? 31.101 -3.439 -40.377 1.00 94.62 208 ASP A N 1
ATOM 1603 C CA . ASP A 1 208 ? 29.918 -2.719 -40.861 1.00 94.62 208 ASP A CA 1
ATOM 1604 C C . ASP A 1 208 ? 28.769 -2.798 -39.847 1.00 94.62 208 ASP A C 1
ATOM 1606 O O . ASP A 1 208 ? 28.139 -1.785 -39.538 1.00 94.62 208 ASP A O 1
ATOM 1610 N N . GLU A 1 209 ? 28.520 -3.980 -39.266 1.00 94.56 209 GLU A N 1
ATOM 1611 C CA . GLU A 1 209 ? 27.526 -4.148 -38.191 1.00 94.56 209 GLU A CA 1
ATOM 1612 C C . GLU A 1 209 ? 27.880 -3.319 -36.954 1.00 94.56 209 GLU A C 1
ATOM 1614 O O . GLU A 1 209 ? 27.001 -2.700 -36.350 1.00 94.56 209 GLU A O 1
ATOM 1619 N N . TYR A 1 210 ? 29.161 -3.283 -36.581 1.00 93.75 210 TYR A N 1
ATOM 1620 C CA . TYR A 1 210 ? 29.645 -2.453 -35.483 1.00 93.75 210 TYR A CA 1
ATOM 1621 C C . TYR A 1 210 ? 29.383 -0.961 -35.740 1.00 93.75 210 TYR A C 1
ATOM 1623 O O . TYR A 1 210 ? 28.851 -0.272 -34.866 1.00 93.75 210 TYR A O 1
ATOM 1631 N N . ASN A 1 211 ? 29.684 -0.470 -36.945 1.00 91.00 211 ASN A N 1
ATOM 1632 C CA . ASN A 1 211 ? 29.460 0.926 -37.320 1.00 91.00 211 ASN A CA 1
ATOM 1633 C C . ASN A 1 211 ? 27.966 1.283 -37.337 1.00 91.00 211 ASN A C 1
ATOM 1635 O O . ASN A 1 211 ? 27.580 2.336 -36.820 1.00 91.00 211 ASN A O 1
ATOM 1639 N N . TRP A 1 212 ? 27.109 0.392 -37.846 1.00 91.81 212 TRP A N 1
ATOM 1640 C CA . TRP A 1 212 ? 25.655 0.564 -37.783 1.00 91.81 212 TRP A CA 1
ATOM 1641 C C . TRP A 1 212 ? 25.128 0.574 -36.350 1.00 91.81 212 TRP A C 1
ATOM 1643 O O . TRP A 1 212 ? 24.297 1.418 -36.014 1.00 91.81 212 TRP A O 1
ATOM 1653 N N . TYR A 1 213 ? 25.627 -0.315 -35.489 1.00 92.00 213 TYR A N 1
ATOM 1654 C CA . TYR A 1 213 ? 25.246 -0.344 -34.080 1.00 92.00 213 TYR A CA 1
ATOM 1655 C C . TYR A 1 213 ? 25.657 0.946 -33.359 1.00 92.00 213 TYR A C 1
ATOM 1657 O O . TYR A 1 213 ? 24.815 1.579 -32.721 1.00 92.00 213 TYR A O 1
ATOM 1665 N N . ARG A 1 214 ? 26.913 1.392 -33.522 1.00 90.25 214 ARG A N 1
ATOM 1666 C CA . ARG A 1 214 ? 27.412 2.664 -32.968 1.00 90.25 214 ARG A CA 1
ATOM 1667 C C . ARG A 1 214 ? 26.551 3.841 -33.428 1.00 90.25 214 ARG A C 1
ATOM 1669 O O . ARG A 1 214 ? 26.116 4.641 -32.602 1.00 90.25 214 ARG A O 1
ATOM 1676 N N . ARG A 1 215 ? 26.251 3.919 -34.729 1.00 90.00 215 ARG A N 1
ATOM 1677 C CA . ARG A 1 215 ? 25.383 4.956 -35.305 1.00 90.00 215 ARG A CA 1
ATOM 1678 C C . ARG A 1 215 ? 23.960 4.896 -34.743 1.00 90.00 215 ARG A C 1
ATOM 1680 O O . ARG A 1 215 ? 23.390 5.936 -34.430 1.00 90.00 215 ARG A O 1
ATOM 1687 N N . GLY A 1 216 ? 23.400 3.699 -34.572 1.00 91.56 216 GLY A N 1
ATOM 1688 C CA . GLY A 1 216 ? 22.075 3.495 -33.984 1.00 91.56 216 GLY A CA 1
ATOM 1689 C C . GLY A 1 216 ? 21.993 3.946 -32.524 1.00 91.56 216 GLY A C 1
ATOM 1690 O O . GLY A 1 216 ? 21.043 4.632 -32.151 1.00 91.56 216 GLY A O 1
ATOM 1691 N N . VAL A 1 217 ? 23.006 3.629 -31.711 1.00 90.69 217 VAL A N 1
ATOM 1692 C CA . VAL A 1 217 ? 23.104 4.102 -30.318 1.00 90.69 217 VAL A CA 1
ATOM 1693 C C . VAL A 1 217 ? 23.213 5.625 -30.273 1.00 90.69 217 VAL A C 1
ATOM 1695 O O . VAL A 1 217 ? 22.459 6.270 -29.546 1.00 90.69 217 VAL A O 1
ATOM 1698 N N . ALA A 1 218 ? 24.089 6.209 -31.091 1.00 90.25 218 ALA A N 1
ATOM 1699 C CA . ALA A 1 218 ? 24.250 7.655 -31.171 1.00 90.25 218 ALA A CA 1
ATOM 1700 C C . ALA A 1 218 ? 22.940 8.364 -31.553 1.00 90.25 218 ALA A C 1
ATOM 1702 O O . ALA A 1 218 ? 22.567 9.372 -30.956 1.00 90.25 218 ALA A O 1
ATOM 1703 N N . HIS A 1 219 ? 22.197 7.793 -32.500 1.00 90.56 219 HIS A N 1
ATOM 1704 C CA . HIS A 1 219 ? 20.908 8.322 -32.922 1.00 90.56 219 HIS A CA 1
ATOM 1705 C C . HIS A 1 219 ? 19.856 8.214 -31.806 1.00 90.56 219 HIS A C 1
ATOM 1707 O O . HIS A 1 219 ? 19.280 9.221 -31.400 1.00 90.56 219 HIS A O 1
ATOM 1713 N N . VAL A 1 220 ? 19.589 7.001 -31.314 1.00 90.31 220 VAL A N 1
ATOM 1714 C CA . VAL A 1 220 ? 18.419 6.708 -30.465 1.00 90.31 220 VAL A CA 1
ATOM 1715 C C . VAL A 1 220 ? 18.651 7.064 -28.997 1.00 90.31 220 VAL A C 1
ATOM 1717 O O . VAL A 1 220 ? 17.723 7.497 -28.320 1.00 90.31 220 VAL A O 1
ATOM 1720 N N . VAL A 1 221 ? 19.869 6.859 -28.492 1.00 89.50 221 VAL A N 1
ATOM 1721 C CA . VAL A 1 221 ? 20.192 7.020 -27.066 1.00 89.50 221 VAL A CA 1
ATOM 1722 C C . VAL A 1 221 ? 20.821 8.381 -26.792 1.00 89.50 221 VAL A C 1
ATOM 1724 O O . VAL A 1 221 ? 20.450 9.032 -25.820 1.00 89.50 221 VAL A O 1
ATOM 1727 N N . MET A 1 222 ? 21.749 8.825 -27.646 1.00 90.81 222 MET A N 1
ATOM 1728 C CA . MET A 1 222 ? 22.462 10.098 -27.452 1.00 90.81 222 MET A CA 1
ATOM 1729 C C . MET A 1 222 ? 21.764 11.291 -28.119 1.00 90.81 222 MET A C 1
ATOM 1731 O O . MET A 1 222 ? 22.175 12.429 -27.909 1.00 90.81 222 MET A O 1
ATOM 1735 N N . GLY A 1 223 ? 20.714 11.053 -28.914 1.00 92.00 223 GLY A N 1
ATOM 1736 C CA . GLY A 1 223 ? 19.961 12.112 -29.590 1.00 92.00 223 GLY A CA 1
ATOM 1737 C C . GLY A 1 223 ? 20.720 12.792 -30.734 1.00 92.00 223 GLY A C 1
ATOM 1738 O O . GLY A 1 223 ? 20.373 13.905 -31.113 1.00 92.00 223 GLY A O 1
ATOM 1739 N N . LEU A 1 224 ? 21.742 12.138 -31.297 1.00 92.19 224 LEU A N 1
ATOM 1740 C CA . LEU A 1 224 ? 22.568 12.658 -32.398 1.00 92.19 224 LEU A CA 1
ATOM 1741 C C . LEU A 1 224 ? 21.999 12.320 -33.789 1.00 92.19 224 LEU A C 1
ATOM 1743 O O . LEU A 1 224 ? 22.689 12.444 -34.798 1.00 92.19 224 LEU A O 1
ATOM 1747 N N . GLY A 1 225 ? 20.748 11.864 -33.853 1.00 91.12 225 GLY A N 1
ATOM 1748 C CA . GLY A 1 225 ? 20.053 11.575 -35.104 1.00 91.12 225 GLY A CA 1
ATOM 1749 C C . GLY A 1 225 ? 19.699 12.838 -35.879 1.00 91.12 225 GLY A C 1
ATOM 1750 O O . GLY A 1 225 ? 19.375 13.861 -35.275 1.00 91.12 225 GLY A O 1
ATOM 1751 N N . GLY A 1 226 ? 19.761 12.758 -37.206 1.00 89.38 226 GLY A N 1
ATOM 1752 C CA . GLY A 1 226 ? 19.306 13.784 -38.142 1.00 89.38 226 GLY A CA 1
ATOM 1753 C C . GLY A 1 226 ? 18.080 13.355 -38.948 1.00 89.38 226 GLY A C 1
ATOM 1754 O O . GLY A 1 226 ? 17.591 12.234 -38.799 1.00 89.38 226 GLY A O 1
ATOM 1755 N N . GLU A 1 227 ? 17.589 14.250 -39.803 1.00 90.19 227 GLU A N 1
ATOM 1756 C CA . GLU A 1 227 ? 16.436 13.996 -40.684 1.00 90.19 227 GLU A CA 1
ATOM 1757 C C . GLU A 1 227 ? 16.742 12.934 -41.755 1.00 90.19 227 GLU A C 1
ATOM 1759 O O . GLU A 1 227 ? 15.852 12.193 -42.175 1.00 90.19 227 GLU A O 1
ATOM 1764 N N . ASP A 1 228 ? 18.014 12.809 -42.141 1.00 91.19 228 ASP A N 1
ATOM 1765 C CA . ASP A 1 228 ? 18.515 11.806 -43.074 1.00 91.19 228 ASP A CA 1
ATOM 1766 C C . ASP A 1 228 ? 19.932 11.314 -42.702 1.00 91.19 228 ASP A C 1
ATOM 1768 O O . ASP A 1 228 ? 20.468 11.572 -41.613 1.00 91.19 228 ASP A O 1
ATOM 1772 N N . ASN A 1 229 ? 20.536 10.531 -43.603 1.00 88.75 229 ASN A N 1
ATOM 1773 C CA . ASN A 1 229 ? 21.869 9.979 -43.395 1.00 88.75 229 ASN A CA 1
ATOM 1774 C C . ASN A 1 229 ? 22.978 11.035 -43.422 1.00 88.75 229 ASN A C 1
ATOM 1776 O O . ASN A 1 229 ? 23.965 10.872 -42.706 1.00 88.75 229 ASN A O 1
ATOM 1780 N N . GLU A 1 230 ? 22.848 12.076 -44.232 1.00 92.88 230 GLU A N 1
ATOM 1781 C CA . GLU A 1 230 ? 23.864 13.115 -44.383 1.00 92.88 230 GLU A CA 1
ATOM 1782 C C . GLU A 1 230 ? 23.846 14.031 -43.155 1.00 92.88 230 GLU A C 1
ATOM 1784 O O . GLU A 1 230 ? 24.891 14.230 -42.534 1.00 92.88 230 GLU A O 1
ATOM 1789 N N . ASP A 1 231 ? 22.658 14.451 -42.709 1.00 91.88 231 ASP A N 1
ATOM 1790 C CA . ASP A 1 231 ? 22.454 15.217 -41.472 1.00 91.88 231 ASP A CA 1
ATOM 1791 C C . ASP A 1 231 ? 22.951 14.437 -40.246 1.00 91.88 231 ASP A C 1
ATOM 1793 O O . ASP A 1 231 ? 23.746 14.941 -39.454 1.00 91.88 231 ASP A O 1
ATOM 1797 N N . THR A 1 232 ? 22.578 13.158 -40.114 1.00 89.81 232 THR A N 1
ATOM 1798 C CA . THR A 1 232 ? 23.076 12.325 -39.004 1.00 89.81 232 THR A CA 1
ATOM 1799 C C . THR A 1 232 ? 24.608 12.227 -39.022 1.00 89.81 232 THR A C 1
ATOM 1801 O O . THR A 1 232 ? 25.234 12.288 -37.969 1.00 89.81 232 THR A O 1
ATOM 1804 N N . THR A 1 233 ? 25.239 12.090 -40.194 1.00 90.44 233 THR A N 1
ATOM 1805 C CA . THR A 1 233 ? 26.709 12.048 -40.292 1.00 90.44 233 THR A CA 1
ATOM 1806 C C . THR A 1 233 ? 27.333 13.373 -39.862 1.00 90.44 233 THR A C 1
ATOM 1808 O O . THR A 1 233 ? 28.229 13.360 -39.021 1.00 90.44 233 THR A O 1
ATOM 1811 N N . ALA A 1 234 ? 26.809 14.505 -40.338 1.00 93.06 234 ALA A N 1
ATOM 1812 C CA . ALA A 1 234 ? 27.290 15.828 -39.949 1.00 93.06 234 ALA A CA 1
ATOM 1813 C C . ALA A 1 234 ? 27.163 16.069 -38.432 1.00 93.06 234 ALA A C 1
ATOM 1815 O O . ALA A 1 234 ? 28.078 16.599 -37.799 1.00 93.06 234 ALA A O 1
ATOM 1816 N N . ARG A 1 235 ? 26.059 15.623 -37.814 1.00 92.38 235 ARG A N 1
ATOM 1817 C CA . ARG A 1 235 ? 25.858 15.700 -36.357 1.00 92.38 235 ARG A CA 1
ATOM 1818 C C . ARG A 1 235 ? 26.889 14.875 -35.593 1.00 92.38 235 ARG A C 1
ATOM 1820 O O . ARG A 1 235 ? 27.466 15.384 -34.633 1.00 92.38 235 ARG A O 1
ATOM 1827 N N . LEU A 1 236 ? 27.162 13.643 -36.026 1.00 89.44 236 LEU A N 1
ATOM 1828 C CA . LEU A 1 236 ? 28.180 12.783 -35.408 1.00 89.44 236 LEU A CA 1
ATOM 1829 C C . LEU A 1 236 ? 29.582 13.389 -35.526 1.00 89.44 236 LEU A C 1
ATOM 1831 O O . LEU A 1 236 ? 30.305 13.442 -34.536 1.00 89.44 236 LEU A O 1
ATOM 1835 N N . GLU A 1 237 ? 29.942 13.899 -36.704 1.00 90.50 237 GLU A N 1
ATOM 1836 C CA . GLU A 1 237 ? 31.226 14.574 -36.929 1.00 90.50 237 GLU A CA 1
ATOM 1837 C C . GLU A 1 237 ? 31.374 15.824 -36.054 1.00 90.50 237 GLU A C 1
ATOM 1839 O O . GLU A 1 237 ? 32.438 16.053 -35.483 1.00 90.50 237 GLU A O 1
ATOM 1844 N N . SER A 1 238 ? 30.298 16.604 -35.889 1.00 91.81 238 SER A N 1
ATOM 1845 C CA . SER A 1 238 ? 30.304 17.794 -35.030 1.00 91.81 238 SER A CA 1
ATOM 1846 C C . SER A 1 238 ? 30.413 17.470 -33.536 1.00 91.81 238 SER A C 1
ATOM 1848 O O . SER A 1 238 ? 30.957 18.267 -32.773 1.00 91.81 238 SER A O 1
ATOM 1850 N N . HIS A 1 239 ? 29.899 16.309 -33.115 1.00 88.75 239 HIS A N 1
ATOM 1851 C CA . HIS A 1 239 ? 29.965 15.848 -31.730 1.00 88.75 239 HIS A CA 1
ATOM 1852 C C . HIS A 1 239 ? 31.363 15.335 -31.356 1.00 88.75 239 HIS A C 1
ATOM 1854 O O . HIS A 1 239 ? 31.805 15.536 -30.226 1.00 88.75 239 HIS A O 1
ATOM 1860 N N . GLY A 1 240 ? 32.066 14.707 -32.303 1.00 83.81 240 GLY A N 1
ATOM 1861 C CA . GLY A 1 240 ? 33.362 14.069 -32.078 1.00 83.81 240 GLY A CA 1
ATOM 1862 C C . GLY A 1 240 ? 33.247 12.580 -31.738 1.00 83.81 240 GLY A C 1
ATOM 1863 O O . GLY A 1 240 ? 32.249 11.922 -32.044 1.00 83.81 240 GLY A O 1
ATOM 1864 N N . ASP A 1 241 ? 34.301 12.019 -31.139 1.00 79.81 241 ASP A N 1
ATOM 1865 C CA . ASP A 1 241 ? 34.342 10.591 -30.823 1.00 79.81 241 ASP A CA 1
ATOM 1866 C C . ASP A 1 241 ? 33.274 10.197 -29.800 1.00 79.81 241 ASP A C 1
ATOM 1868 O O . ASP A 1 241 ? 33.067 10.853 -28.781 1.00 79.81 241 ASP A O 1
ATOM 1872 N N . ILE A 1 242 ? 32.611 9.077 -30.087 1.00 70.44 242 ILE A N 1
ATOM 1873 C CA . ILE A 1 242 ? 31.608 8.471 -29.213 1.00 70.44 242 ILE A CA 1
ATOM 1874 C C . ILE A 1 242 ? 32.319 7.319 -28.521 1.00 70.44 242 ILE A C 1
ATOM 1876 O O . ILE A 1 242 ? 32.526 6.276 -29.152 1.00 70.44 242 ILE A O 1
ATOM 1880 N N . SER A 1 243 ? 32.770 7.572 -27.292 1.00 59.53 243 SER A N 1
ATOM 1881 C CA . SER A 1 243 ? 33.408 6.591 -26.413 1.00 59.53 243 SER A CA 1
ATOM 1882 C C . SER A 1 243 ? 32.403 5.749 -25.637 1.00 59.53 243 SER A C 1
ATOM 1884 O O . SER A 1 243 ? 31.298 6.244 -25.322 1.00 59.53 243 SER A O 1
#

Foldseek 3Di:
DCDDPDPVLVVVLVVLVVPPVDDPVVSVVVSVLVVLAQWDFPPDCLQAVVQCVVPNPRHDIDGDADAPLAPQLCVVVVVCPPVPSDDRDDDDPVVNVSRVSNVVVVVVDDQDDPSSLPQQDQLCNVNGDPVSNVSLCSGVCLVPLDPGNDDDDRPDCVVVVVSVVSSSCCSHVVSVVVVVVVVVVVVVVCCVVCVVVVLVVCCVVDVVVSVVVLLVCCVPPVVLDDPDDVSSVVSDVVVDDDD